Protein AF-A0A1L4C078-F1 (afdb_monomer)

Secondary structure (DSSP, 8-state):
-HHHHHHHHHIIIIIS-S-TTGGGSS--HHHHHHHHHHHHHHHHHHHHHHHHH-TTS-THHHHHHHHHHHHHHHHIIIIIHHHHHHHHHHHHHH-HHHHHHHHHHHHHHHHHHHHHHHHHHHHHHHHHHHHHHHHHHHHHHHHHHHHHHHHHHHT-S---HHHHHHHHHHHHHHHHHHHHHHHHHHHHHHHHHHHHHHHHHHHHHHHHHHHHHHHHHHHSGGG-HHHHHHHHTTT----PPPP--PPTTHHHHHHHHHHHHHHHHHHHT--HHHHHHHHHHHHTTHHHHHH-HHHHHHHHHHHHHHHHHHHHHHHHHHHHHT--

Mean predicted aligned error: 11.84 Å

pLDDT: mean 73.18, std 16.19, range [36.38, 97.56]

Solvent-accessible surface area (backbone atoms only — not comparable to full-atom values): 17731 Å² total; per-residue (Å²): 109,69,60,61,52,51,38,24,48,50,40,19,52,59,64,68,37,96,58,63,53,52,67,52,52,90,59,47,72,65,58,54,52,52,42,49,51,38,26,39,50,31,22,50,52,52,31,53,51,50,46,68,65,37,74,88,56,69,64,66,62,46,51,43,46,50,53,51,53,39,52,50,49,46,49,39,64,69,48,49,48,49,51,52,52,52,51,52,55,53,54,33,73,75,34,71,74,51,28,58,51,39,73,76,42,35,40,57,52,51,38,51,54,48,53,52,54,51,53,51,53,51,54,52,57,50,60,65,57,55,63,59,58,55,56,53,54,55,54,53,54,52,52,53,53,52,53,52,51,54,55,59,64,72,62,79,72,83,91,46,78,71,51,51,52,49,48,52,52,49,49,50,51,50,52,50,50,50,51,51,50,50,51,54,48,54,53,51,51,52,43,50,54,53,43,53,49,54,50,44,53,50,40,47,52,56,42,57,37,62,56,41,49,58,48,47,56,58,73,40,52,89,42,42,61,64,60,59,53,60,57,53,53,72,77,39,98,65,90,65,80,74,70,87,73,70,67,90,63,47,69,62,51,51,54,36,53,52,38,53,47,40,42,52,18,64,75,69,73,42,64,64,60,40,55,52,51,55,49,51,59,48,59,80,40,40,70,54,43,74,75,30,67,54,49,29,53,35,52,51,52,50,49,52,49,45,52,53,56,38,50,56,47,46,54,50,44,38,61,74,69,70,63,129

Sequence (324 aa):
MIVESLIVHVLGDFYLQKQPKDLYHNRTRLEVENQIRNYGWSSVVVFLISIWMNPNRDFIQPIFLLLAIPVLNFLHKKLIVLLIIKGINAISKSQANIAEFFTKNGKLMIFIISQIIHTVSILLIINMSINLEEILKITLTGVLTILTLIYLYKSRKEYNLKQAGLFIAGSLIITASILYILYNFTISLRYEIFYQQIISYTLVILILMRPANLLIRKLSSNYDPKSDLDYLGRFTNKSSPKPAAGFRGAGAMIGNLERIMILLSFVSGNLIPIVAILSIKAFARYKLIVEDASFSEYFVIGTMLSVVITFVLYLMLHALLGLN

Structure (mmCIF, N/CA/C/O backbone):
data_AF-A0A1L4C078-F1
#
_entry.id   AF-A0A1L4C078-F1
#
loop_
_atom_site.group_PDB
_atom_site.id
_atom_site.type_symbol
_atom_site.label_atom_id
_atom_site.label_alt_id
_atom_site.label_comp_id
_atom_site.label_asym_id
_atom_site.label_entity_id
_atom_site.label_seq_id
_atom_site.pdbx_PDB_ins_code
_atom_site.Cartn_x
_atom_site.Cartn_y
_atom_site.Cartn_z
_atom_site.occupancy
_atom_site.B_iso_or_equiv
_atom_site.auth_seq_id
_atom_site.auth_comp_id
_atom_site.auth_asym_id
_atom_site.auth_atom_id
_atom_site.pdbx_PDB_model_num
ATOM 1 N N . MET A 1 1 ? -7.105 -1.303 13.102 1.00 77.50 1 MET A N 1
ATOM 2 C CA . MET A 1 1 ? -5.943 -0.488 13.522 1.00 77.50 1 MET A CA 1
ATOM 3 C C . MET A 1 1 ? -4.685 -0.778 12.717 1.00 77.50 1 MET A C 1
ATOM 5 O O . MET A 1 1 ? -3.980 0.169 12.374 1.00 77.50 1 MET A O 1
ATOM 9 N N . ILE A 1 2 ? -4.359 -2.051 12.453 1.00 82.00 2 ILE A N 1
ATOM 10 C CA . ILE A 1 2 ? -3.153 -2.423 11.695 1.00 82.00 2 ILE A CA 1
ATOM 11 C C . ILE A 1 2 ? -3.161 -1.782 10.302 1.00 82.00 2 ILE A C 1
ATOM 13 O O . ILE A 1 2 ? -2.230 -1.055 9.964 1.00 82.00 2 ILE A O 1
ATOM 17 N N . VAL A 1 3 ? -4.230 -1.990 9.528 1.00 87.31 3 VAL A N 1
ATOM 18 C CA . VAL A 1 3 ? -4.325 -1.502 8.142 1.00 87.31 3 VAL A CA 1
ATOM 19 C C . VAL A 1 3 ? -4.238 0.023 8.079 1.00 87.31 3 VAL A C 1
ATOM 21 O O . VAL A 1 3 ? -3.464 0.567 7.298 1.00 87.31 3 VAL A O 1
ATOM 24 N N . GLU A 1 4 ? -4.954 0.722 8.956 1.00 87.38 4 GLU A N 1
ATOM 25 C CA . GLU A 1 4 ? -4.941 2.181 9.049 1.00 87.38 4 GLU A CA 1
ATOM 26 C C . GLU A 1 4 ? -3.545 2.721 9.377 1.00 87.38 4 GLU A C 1
ATOM 28 O O . GLU A 1 4 ? -3.071 3.659 8.738 1.00 87.38 4 GLU A O 1
ATOM 33 N N . SER A 1 5 ? -2.846 2.100 10.330 1.00 82.75 5 SER A N 1
ATOM 34 C CA . SER A 1 5 ? -1.495 2.523 10.717 1.00 82.75 5 SER A CA 1
ATOM 35 C C . SER A 1 5 ? -0.485 2.312 9.588 1.00 82.75 5 SER A C 1
ATOM 37 O O . SER A 1 5 ? 0.402 3.144 9.381 1.00 82.75 5 SER A O 1
ATOM 39 N N . LEU A 1 6 ? -0.643 1.234 8.812 1.00 87.38 6 LEU A N 1
ATOM 40 C CA . LEU A 1 6 ? 0.152 0.997 7.608 1.00 87.38 6 LEU A CA 1
ATOM 41 C C . LEU A 1 6 ? -0.160 2.023 6.510 1.00 87.38 6 LEU A C 1
ATOM 43 O O . LEU A 1 6 ? 0.763 2.495 5.851 1.00 87.38 6 LEU A O 1
ATOM 47 N N . ILE A 1 7 ? -1.419 2.442 6.345 1.00 88.44 7 ILE A N 1
ATOM 48 C CA . ILE A 1 7 ? -1.782 3.522 5.412 1.00 88.44 7 ILE A CA 1
ATOM 49 C C . ILE A 1 7 ? -1.115 4.836 5.825 1.00 88.44 7 ILE A C 1
ATOM 51 O O . ILE A 1 7 ? -0.510 5.496 4.978 1.00 88.44 7 ILE A O 1
ATOM 55 N N . VAL A 1 8 ? -1.161 5.200 7.113 1.00 81.62 8 VAL A N 1
ATOM 56 C CA . VAL A 1 8 ? -0.463 6.390 7.636 1.00 81.62 8 VAL A CA 1
ATOM 57 C C . VAL A 1 8 ? 1.022 6.336 7.295 1.00 81.62 8 VAL A C 1
ATOM 59 O O . VAL A 1 8 ? 1.577 7.337 6.828 1.00 81.62 8 VAL A O 1
ATOM 62 N N . HIS A 1 9 ? 1.642 5.165 7.475 1.00 85.62 9 HIS A N 1
ATOM 63 C CA . HIS A 1 9 ? 3.046 4.946 7.155 1.00 85.62 9 HIS A CA 1
ATOM 64 C C . HIS A 1 9 ? 3.340 5.123 5.662 1.00 85.62 9 HIS A C 1
ATOM 66 O O . HIS A 1 9 ? 4.209 5.919 5.301 1.00 85.62 9 HIS A O 1
ATOM 72 N N . VAL A 1 10 ? 2.587 4.444 4.792 1.00 87.12 10 VAL A N 1
ATOM 73 C CA . VAL A 1 10 ? 2.779 4.503 3.336 1.00 87.12 10 VAL A CA 1
ATOM 74 C C . VAL A 1 10 ? 2.554 5.923 2.810 1.00 87.12 10 VAL A C 1
ATOM 76 O O . VAL A 1 10 ? 3.365 6.429 2.031 1.00 87.12 10 VAL A O 1
ATOM 79 N N . LEU A 1 11 ? 1.497 6.607 3.253 1.00 82.00 11 LEU A N 1
ATOM 80 C CA . LEU A 1 11 ? 1.223 7.986 2.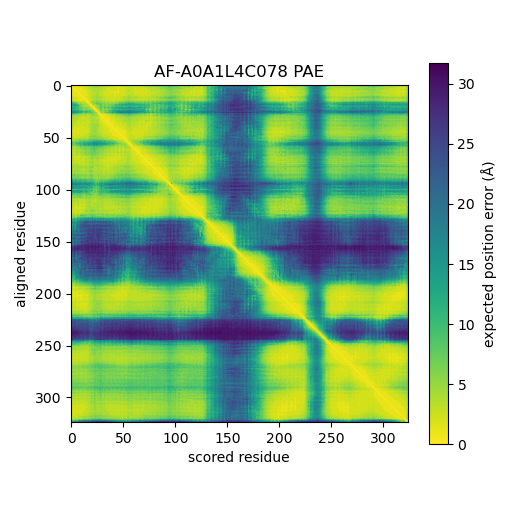848 1.00 82.00 11 LEU A CA 1
ATOM 81 C C . LEU A 1 11 ? 2.332 8.941 3.302 1.00 82.00 11 LEU A C 1
ATOM 83 O O . LEU A 1 11 ? 2.846 9.720 2.492 1.00 82.00 11 LEU A O 1
ATOM 87 N N . GLY A 1 12 ? 2.718 8.855 4.577 1.00 77.31 12 GLY A N 1
ATOM 88 C CA . GLY A 1 12 ? 3.718 9.729 5.182 1.00 77.31 12 GLY A CA 1
ATOM 89 C C . GLY A 1 12 ? 5.108 9.573 4.564 1.00 77.31 12 GLY A C 1
ATOM 90 O O . GLY A 1 12 ? 5.771 10.581 4.310 1.00 77.31 12 GLY A O 1
ATOM 91 N N . ASP A 1 13 ? 5.530 8.338 4.274 1.00 78.38 13 ASP A N 1
ATOM 92 C CA . ASP A 1 13 ? 6.885 8.045 3.789 1.00 78.38 13 ASP A CA 1
ATOM 93 C C . ASP A 1 13 ? 7.020 7.997 2.261 1.00 78.38 13 ASP A C 1
ATOM 95 O O . ASP A 1 13 ? 8.106 8.259 1.751 1.00 78.38 13 ASP A O 1
ATOM 99 N N . PHE A 1 14 ? 5.953 7.737 1.498 1.00 80.50 14 PHE A N 1
ATOM 100 C CA . PHE A 1 14 ? 6.060 7.603 0.035 1.00 80.50 14 PHE A CA 1
ATOM 101 C C . PHE A 1 14 ? 5.310 8.670 -0.762 1.00 80.50 14 PHE A C 1
ATOM 103 O O . PHE A 1 14 ? 5.743 9.025 -1.864 1.00 80.50 14 PHE A O 1
ATOM 110 N N . TYR A 1 15 ? 4.190 9.185 -0.255 1.00 81.12 15 TYR A N 1
ATOM 111 C CA . TYR A 1 15 ? 3.311 10.077 -1.021 1.00 81.12 15 TYR A CA 1
ATOM 112 C C . TYR A 1 15 ? 3.515 11.543 -0.680 1.00 81.12 15 TYR A C 1
ATOM 114 O O . TYR A 1 15 ? 3.647 12.368 -1.584 1.00 81.12 15 TYR A O 1
ATOM 122 N N . LEU A 1 16 ? 3.631 11.855 0.608 1.00 78.56 16 LEU A N 1
ATOM 123 C CA . LEU A 1 16 ? 3.817 13.220 1.096 1.00 78.56 16 LEU A CA 1
ATOM 124 C C . LEU A 1 16 ? 5.284 13.675 1.068 1.00 78.56 16 LEU A C 1
ATOM 126 O O . LEU A 1 16 ? 5.647 14.680 1.674 1.00 78.56 16 LEU A O 1
ATOM 130 N N . GLN A 1 17 ? 6.145 12.951 0.354 1.00 71.19 17 GLN A N 1
ATOM 131 C CA . GLN A 1 17 ? 7.560 13.268 0.192 1.00 71.19 17 GLN A CA 1
ATOM 132 C C . GLN A 1 17 ? 7.932 13.330 -1.284 1.00 71.19 17 GLN A C 1
ATOM 134 O O . GLN A 1 17 ? 7.435 12.551 -2.102 1.00 71.19 17 GLN A O 1
ATOM 139 N N . LYS A 1 18 ? 8.829 14.263 -1.630 1.00 67.62 18 LYS A N 1
ATOM 140 C CA . LYS A 1 18 ? 9.359 14.381 -2.996 1.00 67.62 18 LYS A CA 1
ATOM 141 C C . LYS A 1 18 ? 10.269 13.201 -3.343 1.00 67.62 18 LYS A C 1
ATOM 143 O O . LYS A 1 18 ? 10.087 12.604 -4.399 1.00 67.62 18 LYS A O 1
ATOM 148 N N . GLN A 1 19 ? 11.217 12.860 -2.465 1.00 69.31 19 GLN A N 1
ATOM 149 C CA . GLN A 1 19 ? 12.162 11.755 -2.664 1.00 69.31 19 GLN A CA 1
ATOM 150 C C . GLN A 1 19 ? 12.428 11.005 -1.343 1.00 69.31 19 GLN A C 1
ATOM 152 O O . GLN A 1 19 ? 13.251 11.445 -0.544 1.00 69.31 19 GLN A O 1
ATOM 157 N N . PRO A 1 20 ? 11.773 9.853 -1.103 1.00 65.44 20 PRO A N 1
ATOM 158 C CA . PRO A 1 20 ? 11.866 9.137 0.178 1.00 65.44 20 PRO A CA 1
ATOM 159 C C . PRO A 1 20 ? 13.278 8.665 0.551 1.00 65.44 20 PRO A C 1
ATOM 161 O O . PRO A 1 20 ? 13.625 8.560 1.723 1.00 65.44 20 PRO A O 1
ATOM 164 N N . LYS A 1 21 ? 14.108 8.363 -0.455 1.00 64.25 21 LYS A N 1
ATOM 165 C CA . LYS A 1 21 ? 15.460 7.812 -0.264 1.00 64.25 21 LYS A CA 1
ATOM 166 C C . LYS A 1 21 ? 16.482 8.872 0.157 1.00 64.25 21 LYS A C 1
ATOM 168 O O . LYS A 1 21 ? 17.481 8.522 0.782 1.00 64.25 21 LYS A O 1
ATOM 173 N N . ASP A 1 22 ? 16.231 10.142 -0.148 1.00 64.62 22 ASP A N 1
ATOM 174 C CA . ASP A 1 22 ? 17.185 11.230 0.107 1.00 64.62 22 ASP A CA 1
ATOM 175 C C . ASP A 1 22 ? 17.247 11.608 1.593 1.00 64.62 22 ASP A C 1
ATOM 177 O O . ASP A 1 22 ? 18.294 12.003 2.091 1.00 64.62 22 ASP A O 1
ATOM 181 N N . LEU A 1 23 ? 16.185 11.325 2.353 1.00 61.31 23 LEU A N 1
ATOM 182 C CA . LEU A 1 23 ? 16.142 11.491 3.814 1.00 61.31 23 LEU A CA 1
ATOM 183 C C . LEU A 1 23 ? 17.158 10.632 4.579 1.00 61.31 23 LEU A C 1
ATOM 185 O O . LEU A 1 23 ? 17.384 10.836 5.772 1.00 61.31 23 LEU A O 1
ATOM 189 N N . TYR A 1 24 ? 17.771 9.662 3.907 1.00 65.12 24 TYR A N 1
ATOM 190 C CA . TYR A 1 24 ? 18.689 8.702 4.508 1.00 65.12 24 TYR A CA 1
ATOM 191 C C . TYR A 1 24 ? 20.151 8.965 4.143 1.00 65.12 24 TYR A C 1
ATOM 193 O O . TYR A 1 24 ? 21.027 8.169 4.481 1.00 65.12 24 TYR A O 1
ATOM 201 N N . HIS A 1 25 ? 20.434 10.098 3.493 1.00 62.94 25 HIS A N 1
ATOM 202 C CA . HIS A 1 25 ? 21.789 10.528 3.178 1.00 62.94 25 HIS A CA 1
ATOM 203 C C . HIS A 1 25 ? 21.884 12.054 3.109 1.00 62.94 25 HIS A C 1
ATOM 205 O O . HIS A 1 25 ? 21.191 12.672 2.315 1.00 62.94 25 HIS A O 1
ATOM 211 N N . ASN A 1 26 ? 22.761 12.659 3.915 1.00 61.72 26 ASN A N 1
ATOM 212 C CA . ASN A 1 26 ? 22.864 14.120 4.078 1.00 61.72 26 ASN A CA 1
ATOM 213 C C . ASN A 1 26 ? 21.546 14.795 4.507 1.00 61.72 26 ASN A C 1
ATOM 215 O O . ASN A 1 26 ? 21.254 15.915 4.105 1.00 61.72 26 ASN A O 1
ATOM 219 N N . ARG A 1 27 ? 20.784 14.108 5.370 1.00 68.62 27 ARG A N 1
ATOM 220 C CA . ARG A 1 27 ? 19.544 14.584 6.002 1.00 68.62 27 ARG A CA 1
ATOM 221 C C . ARG A 1 27 ? 19.683 16.001 6.555 1.00 68.62 27 ARG A C 1
ATOM 223 O O . ARG A 1 27 ? 20.298 16.198 7.607 1.00 68.62 27 ARG A O 1
ATOM 230 N N . THR A 1 28 ? 19.058 16.976 5.903 1.00 73.81 28 THR A N 1
ATOM 231 C CA . THR A 1 28 ? 18.938 18.308 6.497 1.00 73.81 28 THR A CA 1
ATOM 232 C C . THR A 1 28 ? 17.912 18.264 7.628 1.00 73.81 28 THR A C 1
ATOM 234 O O . THR A 1 28 ? 16.922 17.528 7.580 1.00 73.81 28 THR A O 1
ATOM 237 N N . ARG A 1 29 ? 18.128 19.064 8.678 1.00 72.38 29 ARG A N 1
ATOM 238 C CA . ARG A 1 29 ? 17.174 19.173 9.794 1.00 72.38 29 ARG A CA 1
ATOM 239 C C . ARG A 1 29 ? 15.763 19.520 9.296 1.00 72.38 29 ARG A C 1
ATOM 241 O O . ARG A 1 29 ? 14.789 18.949 9.776 1.00 72.38 29 ARG A O 1
ATOM 248 N N . LEU A 1 30 ? 15.686 20.391 8.291 1.00 71.88 30 LEU A N 1
ATOM 249 C CA . LEU A 1 30 ? 14.443 20.846 7.678 1.00 71.88 30 LEU A CA 1
ATOM 250 C C . LEU A 1 30 ? 13.682 19.713 6.964 1.00 71.88 30 LEU A C 1
ATOM 252 O O . LEU A 1 30 ? 12.465 19.615 7.093 1.00 71.88 30 LEU A O 1
ATOM 256 N N . GLU A 1 31 ? 14.371 18.834 6.231 1.00 76.44 31 GLU A N 1
ATOM 257 C CA . GLU A 1 31 ? 13.738 17.688 5.559 1.00 76.44 31 GLU A CA 1
ATOM 258 C C . GLU A 1 31 ? 13.138 16.696 6.559 1.00 76.44 31 GLU A C 1
ATOM 260 O O . GLU A 1 31 ? 12.012 16.235 6.365 1.00 76.44 31 GLU A O 1
ATOM 265 N N . VAL A 1 32 ? 13.849 16.419 7.657 1.00 72.00 32 VAL A N 1
ATOM 266 C CA . VAL A 1 32 ? 13.365 15.530 8.724 1.00 72.00 32 VAL A CA 1
ATOM 267 C C . VAL A 1 32 ? 12.140 16.126 9.423 1.00 72.00 32 VAL A C 1
ATOM 269 O O . VAL A 1 32 ? 11.153 15.426 9.639 1.00 72.00 32 VAL A O 1
ATOM 272 N N . GLU A 1 33 ? 12.166 17.420 9.751 1.00 71.62 33 GLU A N 1
ATOM 273 C CA . GLU A 1 33 ? 11.030 18.109 10.379 1.00 71.62 33 GLU A CA 1
ATOM 274 C C . GLU A 1 33 ? 9.804 18.151 9.453 1.00 71.62 33 GLU A C 1
ATOM 276 O O . GLU A 1 33 ? 8.686 17.863 9.889 1.00 71.62 33 GLU A O 1
ATOM 281 N N . ASN A 1 34 ? 10.005 18.413 8.157 1.00 74.69 34 ASN A N 1
ATOM 282 C CA . ASN A 1 34 ? 8.935 18.371 7.160 1.00 74.69 34 ASN A CA 1
ATOM 283 C C . ASN A 1 34 ? 8.326 16.967 7.025 1.00 74.69 34 ASN A C 1
ATOM 285 O O . ASN A 1 34 ? 7.105 16.842 6.967 1.00 74.69 34 ASN A O 1
ATOM 289 N N . GLN A 1 35 ? 9.144 15.909 7.020 1.00 76.12 35 GLN A N 1
ATOM 290 C CA . GLN A 1 35 ? 8.652 14.529 7.002 1.00 76.12 35 GLN A CA 1
ATOM 291 C C . GLN A 1 35 ? 7.815 14.209 8.243 1.00 76.12 35 GLN A C 1
ATOM 293 O O . GLN A 1 35 ? 6.725 13.657 8.110 1.00 76.12 35 GLN A O 1
ATOM 298 N N . ILE A 1 36 ? 8.304 14.548 9.441 1.00 68.75 36 ILE A N 1
ATOM 299 C CA . ILE A 1 36 ? 7.574 14.297 10.693 1.00 68.75 36 ILE A CA 1
ATOM 300 C C . ILE A 1 36 ? 6.213 14.999 10.656 1.00 68.75 36 ILE A C 1
ATOM 302 O O . ILE A 1 36 ? 5.199 14.382 10.978 1.00 68.75 36 ILE A O 1
ATOM 306 N N . ARG A 1 37 ? 6.175 16.256 10.195 1.00 69.62 37 ARG A N 1
ATOM 307 C CA . ARG A 1 37 ? 4.928 17.012 10.039 1.00 69.62 37 ARG A CA 1
ATOM 308 C C . ARG A 1 37 ? 3.976 16.344 9.048 1.00 69.62 37 ARG A C 1
ATOM 310 O O . ARG A 1 37 ? 2.799 16.180 9.350 1.00 69.62 37 ARG A O 1
ATOM 317 N N . ASN A 1 38 ? 4.475 15.939 7.884 1.00 75.56 38 ASN A N 1
ATOM 318 C CA . ASN A 1 38 ? 3.663 15.292 6.854 1.00 75.56 38 ASN A CA 1
ATOM 319 C C . ASN A 1 38 ? 3.087 13.951 7.334 1.00 75.56 38 ASN A C 1
ATOM 321 O O . ASN A 1 38 ? 1.939 13.637 7.038 1.00 75.56 38 ASN A O 1
ATOM 325 N N . TYR A 1 39 ? 3.852 13.200 8.123 1.00 76.31 39 TYR A N 1
ATOM 326 C CA . TYR A 1 39 ? 3.396 11.966 8.759 1.00 76.31 39 TYR A CA 1
ATOM 327 C C . TYR A 1 39 ? 2.326 12.217 9.839 1.00 76.31 39 TYR A C 1
ATOM 329 O O . TYR A 1 39 ? 1.383 11.446 9.992 1.00 76.31 39 TYR A O 1
ATOM 337 N N . GLY A 1 40 ? 2.437 13.324 10.581 1.00 66.94 40 GLY A N 1
ATOM 338 C CA . GLY A 1 40 ? 1.378 13.777 11.486 1.00 66.94 40 GLY A CA 1
ATOM 339 C C . GLY A 1 40 ? 0.077 14.068 10.732 1.00 66.94 40 GLY A C 1
ATOM 340 O O . GLY A 1 40 ? -0.982 13.582 11.120 1.00 66.94 40 GLY A O 1
ATOM 341 N N . TRP A 1 41 ? 0.160 14.777 9.603 1.00 74.75 41 TRP A N 1
ATOM 342 C CA . TRP A 1 41 ? -1.002 15.055 8.755 1.00 74.75 41 TRP A CA 1
ATOM 343 C C . TRP A 1 41 ? -1.628 13.798 8.148 1.00 74.75 41 TRP A C 1
ATOM 345 O O . TRP A 1 41 ? -2.853 13.704 8.119 1.00 74.75 41 TRP A O 1
ATOM 355 N N . SER A 1 42 ? -0.833 12.815 7.705 1.00 73.38 42 SER A N 1
ATOM 356 C CA . SER A 1 42 ? -1.404 11.546 7.232 1.00 73.38 42 SER A CA 1
ATOM 357 C C . SER A 1 42 ? -2.153 10.815 8.346 1.00 73.38 42 SER A C 1
ATOM 359 O O . SER A 1 42 ? -3.218 10.264 8.081 1.00 73.38 42 SER A O 1
ATOM 361 N N . SER A 1 43 ? -1.662 10.875 9.589 1.00 69.75 43 SER A N 1
ATOM 362 C CA . SER A 1 43 ? -2.373 10.326 10.749 1.00 69.75 43 SER A CA 1
ATOM 363 C C . SER A 1 43 ? -3.720 11.012 10.989 1.00 69.75 43 SER A C 1
ATOM 365 O O . SER A 1 43 ? -4.736 10.333 11.113 1.00 69.75 43 SER A O 1
ATOM 367 N N . VAL A 1 44 ? -3.762 12.350 10.950 1.00 71.94 44 VAL A N 1
ATOM 368 C CA . VAL A 1 44 ? -5.009 13.129 11.086 1.00 71.94 44 VAL A CA 1
ATOM 369 C C . VAL A 1 44 ? -6.024 12.752 10.006 1.00 71.94 44 VAL A C 1
ATOM 371 O O . VAL A 1 44 ? -7.191 12.518 10.308 1.00 71.94 44 VAL A O 1
ATOM 374 N N . VAL A 1 45 ? -5.594 12.664 8.746 1.00 77.75 45 VAL A N 1
ATOM 375 C CA . VAL A 1 45 ? -6.491 12.329 7.630 1.00 77.75 45 VAL A CA 1
ATOM 376 C C . VAL A 1 45 ? -7.059 10.919 7.785 1.00 77.75 45 VAL A C 1
ATOM 378 O O . VAL A 1 45 ? -8.268 10.732 7.669 1.00 77.75 45 VAL A O 1
ATOM 381 N N . VAL A 1 46 ? -6.213 9.931 8.088 1.00 79.69 46 VAL A N 1
ATOM 382 C CA . VAL A 1 46 ? -6.663 8.542 8.270 1.00 79.69 46 VAL A CA 1
ATOM 383 C C . VAL A 1 46 ? -7.574 8.414 9.490 1.00 79.69 46 VAL A C 1
ATOM 385 O O . VAL A 1 46 ? -8.572 7.702 9.420 1.00 79.69 46 VAL A O 1
ATOM 388 N N . PHE A 1 47 ? -7.293 9.138 10.574 1.00 76.44 47 PHE A N 1
ATOM 389 C CA . PHE A 1 47 ? -8.166 9.228 11.743 1.00 76.44 47 PHE A CA 1
ATOM 390 C C . PHE A 1 47 ? -9.574 9.723 11.378 1.00 76.44 47 PHE A C 1
ATOM 392 O O . PHE A 1 47 ? -10.557 9.058 11.702 1.00 76.44 47 PHE A O 1
ATOM 399 N N . LEU A 1 48 ? -9.673 10.843 10.652 1.00 76.00 48 LEU A N 1
ATOM 400 C CA . LEU A 1 48 ? -10.961 11.413 10.238 1.00 76.00 48 LEU A CA 1
ATOM 401 C C . LEU A 1 48 ? -11.742 10.460 9.327 1.00 76.00 48 LEU A C 1
ATOM 403 O O . LEU A 1 48 ? -12.938 10.261 9.531 1.00 76.00 48 LEU A O 1
ATOM 407 N N . ILE A 1 49 ? -11.062 9.829 8.365 1.00 81.69 49 ILE A N 1
ATOM 408 C CA . ILE A 1 49 ? -11.671 8.825 7.481 1.00 81.69 49 ILE A CA 1
ATOM 409 C C . ILE A 1 49 ? -12.168 7.623 8.292 1.00 81.69 49 ILE A C 1
ATOM 411 O O . ILE A 1 49 ? -13.269 7.141 8.048 1.00 81.69 49 ILE A O 1
ATOM 415 N N . SER A 1 50 ? -11.392 7.168 9.279 1.00 80.12 50 SER A N 1
ATOM 416 C CA . SER A 1 50 ? -11.749 6.011 10.111 1.00 80.12 50 SER A CA 1
ATOM 417 C C . SER A 1 50 ? -13.024 6.258 10.918 1.00 80.12 50 SER A C 1
ATOM 419 O O . SER A 1 50 ? -13.885 5.386 10.968 1.00 80.12 50 SER A O 1
ATOM 421 N N . ILE A 1 51 ? -13.168 7.448 11.516 1.00 73.88 51 ILE A N 1
ATOM 422 C CA . ILE A 1 51 ? -14.377 7.825 12.268 1.00 73.88 51 ILE A CA 1
ATOM 423 C C . ILE A 1 51 ? -15.570 7.999 11.329 1.00 73.88 51 ILE A C 1
ATOM 425 O O . ILE A 1 51 ? -16.670 7.553 11.639 1.00 73.88 51 ILE A O 1
ATOM 429 N N . TRP A 1 52 ? -15.363 8.640 10.177 1.00 78.44 52 TRP A N 1
ATOM 430 C CA . TRP A 1 52 ? -16.447 8.904 9.236 1.00 78.44 52 TRP A CA 1
ATOM 431 C C . TRP A 1 52 ? -16.998 7.622 8.599 1.00 78.44 52 TRP A C 1
ATOM 433 O O . TRP A 1 52 ? -18.211 7.461 8.487 1.00 78.44 52 TRP A O 1
ATOM 443 N N . MET A 1 53 ? -16.121 6.700 8.197 1.00 80.38 53 MET A N 1
ATOM 444 C CA . MET A 1 53 ? -16.523 5.461 7.528 1.00 80.38 53 MET A CA 1
ATOM 445 C C . MET A 1 53 ? -17.046 4.389 8.486 1.00 80.38 53 MET A C 1
ATOM 447 O O . MET A 1 53 ? -17.785 3.505 8.053 1.00 80.38 53 MET A O 1
ATOM 451 N N . ASN A 1 54 ? -16.655 4.446 9.759 1.00 78.94 54 ASN A N 1
ATOM 452 C CA . ASN A 1 54 ? -17.088 3.497 10.773 1.00 78.94 54 ASN A CA 1
ATOM 453 C C . ASN A 1 54 ? -17.537 4.228 12.056 1.00 78.94 54 ASN A C 1
ATOM 455 O O . ASN A 1 54 ? -16.822 4.230 13.061 1.00 78.94 54 ASN A O 1
ATOM 459 N N . PRO A 1 55 ? -18.725 4.862 12.027 1.00 69.12 55 PRO A N 1
ATOM 460 C CA . PRO A 1 55 ? -19.204 5.724 13.109 1.00 69.12 55 PRO A CA 1
ATOM 461 C C . PRO A 1 55 ? -19.567 4.965 14.392 1.00 69.12 55 PRO A C 1
ATOM 463 O O . PRO A 1 55 ? -19.679 5.576 15.449 1.00 69.12 55 PRO A O 1
ATOM 466 N N . ASN A 1 56 ? -19.747 3.643 14.310 1.00 68.88 56 ASN A N 1
ATOM 467 C CA . ASN A 1 56 ? -20.111 2.795 15.447 1.00 68.88 56 ASN A CA 1
ATOM 468 C C . ASN A 1 56 ? -18.888 2.231 16.191 1.00 68.88 56 ASN A C 1
ATOM 470 O O . ASN A 1 56 ? -19.052 1.507 17.172 1.00 68.88 56 ASN A O 1
ATOM 474 N N . ARG A 1 57 ? -17.671 2.531 15.723 1.00 69.06 57 ARG A N 1
ATOM 475 C CA . ARG A 1 57 ? -16.425 2.036 16.310 1.00 69.06 57 ARG A CA 1
ATOM 476 C C . ARG A 1 57 ? -16.051 2.800 17.575 1.00 69.06 57 ARG A C 1
ATOM 478 O O . ARG A 1 57 ? -16.181 4.020 17.637 1.00 69.06 57 ARG A O 1
ATOM 485 N N . ASP A 1 58 ? -15.466 2.092 18.539 1.00 68.56 58 ASP A N 1
ATOM 486 C CA . ASP A 1 58 ? -14.875 2.706 19.728 1.00 68.56 58 ASP A CA 1
ATOM 487 C C . ASP A 1 58 ? -13.820 3.767 19.362 1.00 68.56 58 ASP A C 1
ATOM 489 O O . ASP A 1 58 ? -12.827 3.491 18.682 1.00 68.56 58 ASP A O 1
ATOM 493 N N . PHE A 1 59 ? -14.007 4.990 19.874 1.00 67.44 59 PHE A N 1
ATOM 494 C CA . PHE A 1 59 ? -13.128 6.143 19.621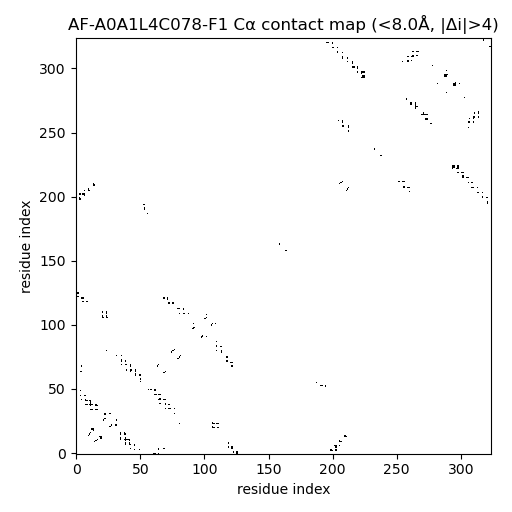 1.00 67.44 59 PHE A CA 1
ATOM 495 C C . PHE A 1 59 ? -11.689 5.948 20.121 1.00 67.44 59 PHE A C 1
ATOM 497 O O . PHE A 1 59 ? -10.776 6.628 19.650 1.00 67.44 59 PHE A O 1
ATOM 504 N N . ILE A 1 60 ? -11.467 5.010 21.044 1.00 66.62 60 ILE A N 1
ATOM 505 C CA . ILE A 1 60 ? -10.154 4.715 21.633 1.00 66.62 60 ILE A CA 1
ATOM 506 C C . ILE A 1 60 ? -9.144 4.329 20.542 1.00 66.62 60 ILE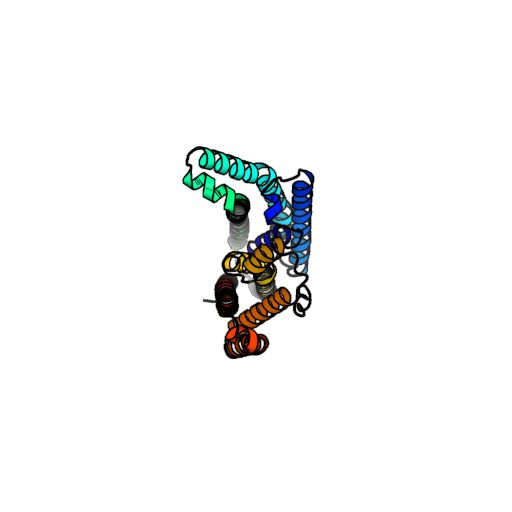 A C 1
ATOM 508 O O . ILE A 1 60 ? -8.023 4.842 20.517 1.00 66.62 60 ILE A O 1
ATOM 512 N N . GLN A 1 61 ? -9.555 3.478 19.600 1.00 69.56 61 GLN A N 1
ATOM 513 C CA . GLN A 1 61 ? -8.675 2.940 18.564 1.00 69.56 61 GLN A CA 1
ATOM 514 C C . GLN A 1 61 ? -8.210 4.012 17.552 1.00 69.56 61 GLN A C 1
ATOM 516 O O . GLN A 1 61 ? -7.001 4.134 17.322 1.00 69.56 61 GLN A O 1
ATOM 521 N N . PRO A 1 62 ? -9.098 4.846 16.968 1.00 68.94 62 PRO A N 1
ATOM 522 C CA . PRO A 1 62 ? -8.682 5.988 16.155 1.00 68.94 62 PRO A CA 1
ATOM 523 C C . PRO A 1 62 ? -7.837 7.015 16.924 1.00 68.94 62 PRO A C 1
ATOM 525 O O . PRO A 1 62 ? -6.849 7.513 16.385 1.00 68.94 62 PRO A O 1
ATOM 528 N N . ILE A 1 63 ? -8.168 7.325 18.184 1.00 64.62 63 ILE A N 1
ATOM 529 C CA . ILE A 1 63 ? -7.393 8.286 18.992 1.00 64.62 63 ILE A CA 1
ATOM 530 C C . ILE A 1 63 ? -5.959 7.789 19.211 1.00 64.62 63 ILE A C 1
ATOM 532 O O . ILE A 1 63 ? -5.007 8.568 19.119 1.00 64.62 63 ILE A O 1
ATOM 536 N N . PHE A 1 64 ? -5.776 6.488 19.435 1.00 65.88 64 PHE A N 1
ATOM 537 C CA . PHE A 1 64 ? -4.444 5.898 19.520 1.00 65.88 64 PHE A CA 1
ATOM 538 C C . PHE A 1 64 ? -3.651 6.085 18.223 1.00 65.88 64 PHE A C 1
ATOM 540 O O . PHE A 1 64 ? -2.475 6.442 18.267 1.00 65.88 64 PHE A O 1
ATOM 547 N N . LEU A 1 65 ? -4.285 5.907 17.061 1.00 64.88 65 LEU A N 1
ATOM 548 C CA . LEU A 1 65 ? -3.653 6.166 15.766 1.00 64.88 65 LEU A CA 1
ATOM 549 C C . LEU A 1 65 ? -3.225 7.636 15.633 1.00 64.88 65 LEU A C 1
ATOM 551 O O . LEU A 1 65 ? -2.095 7.910 15.227 1.00 64.88 65 LEU A O 1
ATOM 555 N N . LEU A 1 66 ? -4.075 8.572 16.056 1.00 66.25 66 LEU A N 1
ATOM 556 C CA . LEU A 1 66 ? -3.784 10.006 16.031 1.00 66.25 66 LEU A CA 1
ATOM 557 C C . LEU A 1 66 ? -2.579 10.388 16.907 1.00 66.25 66 LEU A C 1
ATOM 559 O O . LEU A 1 66 ? -1.794 11.249 16.517 1.00 66.25 66 LEU A O 1
ATOM 563 N N . LEU A 1 67 ? -2.415 9.754 18.071 1.00 63.56 67 LEU A N 1
ATOM 564 C CA . LEU A 1 67 ? -1.403 10.139 19.060 1.00 63.56 67 LEU A CA 1
ATOM 565 C C . LEU A 1 67 ? -0.135 9.275 19.002 1.00 63.56 67 LEU A C 1
ATOM 567 O O . LEU A 1 67 ? 0.973 9.801 18.890 1.00 63.56 67 LEU A O 1
ATOM 571 N N . ALA A 1 68 ? -0.270 7.950 19.052 1.00 66.31 68 ALA A N 1
ATOM 572 C CA . ALA A 1 68 ? 0.858 7.031 19.198 1.00 66.31 68 ALA A CA 1
ATOM 573 C C . ALA A 1 68 ? 1.688 6.907 17.914 1.00 66.31 68 ALA A C 1
ATOM 575 O O . ALA A 1 68 ? 2.918 6.886 17.966 1.00 66.31 68 ALA A O 1
ATOM 576 N N . ILE A 1 69 ? 1.037 6.863 16.748 1.00 71.69 69 ILE A N 1
ATOM 577 C CA . ILE A 1 69 ? 1.714 6.624 15.465 1.00 71.69 69 ILE A CA 1
ATOM 578 C C . ILE A 1 69 ? 2.619 7.808 15.052 1.00 71.69 69 ILE A C 1
ATOM 580 O O . ILE A 1 69 ? 3.763 7.562 14.649 1.00 71.69 69 ILE A O 1
ATOM 584 N N . PRO A 1 70 ? 2.216 9.089 15.204 1.00 72.69 70 PRO A N 1
ATOM 585 C CA . PRO A 1 70 ? 3.120 10.222 14.990 1.00 72.69 70 PRO A CA 1
ATOM 586 C C . PRO A 1 70 ? 4.280 10.287 15.987 1.00 72.69 70 PRO A C 1
ATOM 588 O O . PRO A 1 70 ? 5.407 10.583 15.580 1.00 72.69 70 PRO A O 1
ATOM 591 N N . VAL A 1 71 ? 4.036 9.978 17.267 1.00 68.44 71 VAL A N 1
ATOM 592 C CA . VAL A 1 71 ? 5.091 9.928 18.297 1.00 68.44 71 VAL A CA 1
ATOM 593 C C . VAL A 1 71 ? 6.110 8.840 17.966 1.00 68.44 71 VAL A C 1
ATOM 595 O O . VAL A 1 71 ? 7.316 9.096 17.997 1.00 68.44 71 VAL A O 1
ATOM 598 N N . LEU A 1 72 ? 5.648 7.655 17.561 1.00 71.06 72 LEU A N 1
ATOM 599 C CA . LEU A 1 72 ? 6.523 6.580 17.108 1.00 71.06 72 LEU A CA 1
ATOM 600 C C . LEU A 1 72 ? 7.383 7.026 15.917 1.00 71.06 72 LEU A C 1
ATOM 602 O O . LEU A 1 72 ? 8.592 6.805 15.916 1.00 71.06 72 LEU A O 1
ATOM 606 N N . ASN A 1 73 ? 6.797 7.694 14.921 1.00 75.75 73 ASN A N 1
ATOM 607 C CA . ASN A 1 73 ? 7.557 8.217 13.784 1.00 75.75 73 ASN A CA 1
ATOM 608 C C . ASN A 1 73 ? 8.582 9.279 14.192 1.00 75.75 73 ASN A C 1
ATOM 610 O O . ASN A 1 73 ? 9.716 9.253 13.713 1.00 75.75 73 ASN A O 1
ATOM 614 N N . PHE A 1 74 ? 8.232 10.174 15.113 1.00 72.38 74 PHE A N 1
ATOM 615 C CA . PHE A 1 74 ? 9.184 11.133 15.662 1.00 72.38 74 PHE A CA 1
ATOM 616 C C . PHE A 1 74 ? 10.396 10.429 16.291 1.00 72.38 74 PHE A C 1
ATOM 618 O O . PHE A 1 74 ? 11.539 10.763 15.958 1.00 72.38 74 PHE A O 1
ATOM 625 N N . LEU A 1 75 ? 10.155 9.427 17.145 1.00 66.81 75 LEU A N 1
ATOM 626 C CA . LEU A 1 75 ? 11.212 8.632 17.774 1.00 66.81 75 LEU A CA 1
ATOM 627 C C . LEU A 1 75 ? 12.042 7.887 16.729 1.00 66.81 75 LEU A C 1
ATOM 629 O O . LEU A 1 75 ? 13.272 7.938 16.764 1.00 66.81 75 LEU A O 1
ATOM 633 N N . HIS A 1 76 ? 11.392 7.260 15.751 1.00 75.19 76 HIS A N 1
ATOM 634 C CA . HIS A 1 76 ? 12.080 6.527 14.697 1.00 75.19 76 HIS A CA 1
ATOM 635 C C . HIS A 1 76 ? 13.034 7.422 13.906 1.00 75.19 76 HIS A C 1
ATOM 637 O O . HIS A 1 76 ? 14.220 7.118 13.776 1.00 75.19 76 HIS A O 1
ATOM 643 N N . LYS A 1 77 ? 12.562 8.574 13.418 1.00 78.19 77 LYS A N 1
ATOM 644 C CA . LYS A 1 77 ? 13.378 9.456 12.569 1.00 78.19 77 LYS A CA 1
ATOM 645 C C . LYS A 1 77 ? 14.484 10.169 13.352 1.00 78.19 77 LYS A C 1
ATOM 647 O O . LYS A 1 77 ? 15.599 10.324 12.835 1.00 78.19 77 LYS A O 1
ATOM 652 N N . LYS A 1 78 ? 14.218 10.594 14.594 1.00 71.56 78 LYS A N 1
ATOM 653 C CA . LYS A 1 78 ? 15.227 11.285 15.412 1.00 71.56 78 LYS A CA 1
ATOM 654 C C . LYS A 1 78 ? 16.238 10.341 16.049 1.00 71.56 78 LYS A C 1
ATOM 656 O O . LYS A 1 78 ? 17.407 10.707 16.087 1.00 71.56 78 LYS A O 1
ATOM 661 N N . LEU A 1 79 ? 15.825 9.159 16.502 1.00 70.94 79 LEU A N 1
ATOM 662 C CA . LEU A 1 79 ? 16.675 8.239 17.260 1.00 70.94 79 LEU A CA 1
ATOM 663 C C . LEU A 1 79 ? 17.079 7.020 16.427 1.00 70.94 79 LEU A C 1
ATOM 665 O O . LEU A 1 79 ? 18.263 6.838 16.149 1.00 70.94 79 LEU A O 1
ATOM 669 N N . ILE A 1 80 ? 16.116 6.218 15.971 1.00 76.50 80 ILE A N 1
ATOM 670 C CA . ILE A 1 80 ? 16.397 4.918 15.338 1.00 76.50 80 ILE A CA 1
ATOM 671 C C . ILE A 1 80 ? 17.185 5.090 14.035 1.00 76.50 80 ILE A C 1
ATOM 673 O O . ILE A 1 80 ? 18.191 4.417 13.831 1.00 76.50 80 ILE A O 1
ATOM 677 N N . VAL A 1 81 ? 16.814 6.044 13.178 1.00 78.94 81 VAL A N 1
ATOM 678 C CA . VAL A 1 81 ? 17.553 6.311 11.931 1.00 78.94 81 VAL A CA 1
ATOM 679 C C . VAL A 1 81 ? 18.999 6.735 12.207 1.00 78.94 81 VAL A C 1
ATOM 681 O O . VAL A 1 81 ? 19.898 6.334 11.469 1.00 78.94 81 VAL A O 1
ATOM 684 N N . LEU A 1 82 ? 19.258 7.497 13.277 1.00 74.62 82 LEU A N 1
ATOM 685 C CA . LEU A 1 82 ? 20.632 7.837 13.666 1.00 74.62 82 LEU A CA 1
ATOM 686 C C . LEU A 1 82 ? 21.417 6.603 14.113 1.00 74.62 82 LEU A C 1
ATOM 688 O O . LEU A 1 82 ? 22.587 6.478 13.756 1.00 74.62 82 LEU A O 1
ATOM 692 N N . LEU A 1 83 ? 20.786 5.699 14.866 1.00 76.62 83 LEU A N 1
ATOM 693 C CA . LEU A 1 83 ? 21.408 4.444 15.285 1.00 76.62 83 LEU A CA 1
ATOM 694 C C . LEU A 1 83 ? 21.727 3.546 14.087 1.00 76.62 83 LEU A C 1
ATOM 696 O O . LEU A 1 83 ? 22.839 3.034 14.011 1.00 76.62 83 LEU A O 1
ATOM 700 N N . ILE A 1 84 ? 20.811 3.429 13.119 1.00 78.31 84 ILE A N 1
ATOM 701 C CA . ILE A 1 84 ? 21.032 2.667 11.879 1.00 78.31 84 ILE A CA 1
ATOM 702 C C . ILE A 1 84 ? 22.245 3.224 11.123 1.00 78.31 84 ILE A C 1
ATOM 704 O O . ILE A 1 84 ? 23.143 2.468 10.762 1.00 78.31 84 ILE A O 1
ATOM 708 N N . ILE A 1 85 ? 22.306 4.547 10.922 1.00 81.12 85 ILE A N 1
ATOM 709 C CA . ILE A 1 85 ? 23.425 5.196 10.220 1.00 81.12 85 ILE A CA 1
ATOM 710 C C . ILE A 1 85 ? 24.744 4.973 10.971 1.00 81.12 85 ILE A C 1
ATOM 712 O O . ILE A 1 85 ? 25.742 4.596 10.359 1.00 81.12 85 ILE A O 1
ATOM 716 N N . LYS A 1 86 ? 24.765 5.181 12.296 1.00 81.44 86 LYS A N 1
ATOM 717 C CA . LYS A 1 86 ? 25.966 4.963 13.119 1.00 81.44 86 LYS A CA 1
ATOM 718 C C . LYS A 1 86 ? 26.428 3.505 13.075 1.00 81.44 86 LYS A C 1
ATOM 720 O O . LYS A 1 86 ? 27.618 3.269 12.892 1.00 81.44 86 LYS A O 1
ATOM 725 N N . GLY A 1 87 ? 25.503 2.553 13.202 1.00 79.94 87 GLY A N 1
ATOM 726 C CA . GLY A 1 87 ? 25.795 1.120 13.160 1.00 79.94 87 GLY A CA 1
ATOM 727 C C . GLY A 1 87 ? 26.364 0.691 11.812 1.00 79.94 87 GLY A C 1
ATOM 728 O O . GLY A 1 87 ? 27.422 0.072 11.758 1.00 79.94 87 GLY A O 1
ATOM 729 N N . ILE A 1 88 ? 25.731 1.110 10.715 1.00 78.81 88 ILE A N 1
ATOM 730 C CA . ILE A 1 88 ? 26.216 0.835 9.357 1.00 78.81 88 ILE A CA 1
ATOM 731 C C . ILE A 1 88 ? 27.608 1.432 9.128 1.00 78.81 88 ILE A C 1
ATOM 733 O O . ILE A 1 88 ? 28.491 0.745 8.620 1.00 78.81 88 ILE A O 1
ATOM 737 N N . ASN A 1 89 ? 27.838 2.677 9.549 1.00 80.50 89 ASN A N 1
ATOM 738 C CA . ASN A 1 89 ? 29.147 3.315 9.408 1.00 80.50 89 ASN A CA 1
ATOM 739 C C . ASN A 1 89 ? 30.231 2.613 10.244 1.00 80.50 89 ASN A C 1
ATOM 741 O O . ASN A 1 89 ? 31.380 2.554 9.812 1.00 80.50 89 ASN A O 1
ATOM 745 N N . ALA A 1 90 ? 29.892 2.075 11.420 1.00 81.56 90 ALA A N 1
ATOM 746 C CA . ALA A 1 90 ? 30.823 1.300 12.239 1.00 81.56 90 ALA A CA 1
ATOM 747 C C . ALA A 1 90 ? 31.203 -0.028 11.563 1.00 81.56 90 ALA A C 1
ATOM 749 O O . ALA A 1 90 ? 32.387 -0.340 11.452 1.00 81.56 90 ALA A O 1
ATOM 750 N N . ILE A 1 91 ? 30.217 -0.760 11.032 1.00 77.31 91 ILE A N 1
ATOM 751 C CA . ILE A 1 91 ? 30.444 -2.022 10.307 1.00 77.31 91 ILE A CA 1
ATOM 752 C C . ILE A 1 91 ? 31.261 -1.766 9.033 1.00 77.31 91 ILE A C 1
ATOM 754 O O . ILE A 1 91 ? 32.228 -2.473 8.757 1.00 77.31 91 ILE A O 1
ATOM 758 N N . SER A 1 92 ? 30.930 -0.706 8.292 1.00 77.31 92 SER A N 1
ATOM 759 C CA . SER A 1 92 ? 31.642 -0.310 7.075 1.00 77.31 92 SER A CA 1
ATOM 760 C C . SER A 1 92 ? 33.110 0.043 7.324 1.00 77.31 92 SER A C 1
ATOM 762 O O . SER A 1 92 ? 33.919 -0.131 6.421 1.00 77.31 92 SER A O 1
ATOM 764 N N . LYS A 1 93 ? 33.479 0.540 8.511 1.00 79.06 93 LYS A N 1
ATOM 765 C CA . LYS A 1 93 ? 34.887 0.792 8.863 1.00 79.06 93 LYS A CA 1
ATOM 766 C C . LYS A 1 93 ? 35.653 -0.487 9.203 1.00 79.06 93 LYS A C 1
ATOM 768 O O . LYS A 1 93 ? 36.872 -0.498 9.098 1.00 79.06 93 LYS A O 1
ATOM 773 N N . SER A 1 94 ? 34.951 -1.543 9.613 1.00 74.38 94 SER A N 1
ATOM 774 C CA . SER A 1 94 ? 35.557 -2.798 10.060 1.00 74.38 94 SER A CA 1
ATOM 775 C C . SER A 1 94 ? 35.895 -3.763 8.921 1.00 74.38 94 SER A C 1
ATOM 777 O O . SER A 1 94 ? 36.709 -4.658 9.135 1.00 74.38 94 SER A O 1
ATOM 779 N N . GLN A 1 95 ? 35.264 -3.648 7.745 1.00 76.44 95 GLN A N 1
ATOM 780 C CA . GLN A 1 95 ? 35.432 -4.607 6.644 1.00 76.44 95 GLN A CA 1
ATOM 781 C C . GLN A 1 95 ? 35.440 -3.917 5.269 1.00 76.44 95 GLN A C 1
ATOM 783 O O . GLN A 1 95 ? 34.468 -3.264 4.892 1.00 76.44 95 GLN A O 1
ATOM 788 N N . ALA A 1 96 ? 36.510 -4.122 4.489 1.00 71.19 96 ALA A N 1
ATOM 789 C CA . ALA A 1 96 ? 36.722 -3.468 3.190 1.00 71.19 96 ALA A CA 1
ATOM 790 C C . ALA A 1 96 ? 35.662 -3.839 2.130 1.00 71.19 96 ALA A C 1
ATOM 792 O O . ALA A 1 96 ? 35.110 -2.953 1.481 1.00 71.19 96 ALA A O 1
ATOM 793 N N . ASN A 1 97 ? 35.292 -5.121 2.024 1.00 71.75 97 ASN A N 1
ATOM 794 C CA . ASN A 1 97 ? 34.260 -5.582 1.078 1.00 71.75 97 ASN A CA 1
ATOM 795 C C . ASN A 1 97 ? 32.875 -4.997 1.405 1.00 71.75 97 ASN A C 1
ATOM 797 O O . ASN A 1 97 ? 32.087 -4.674 0.516 1.00 71.75 97 ASN A O 1
ATOM 801 N N . ILE A 1 98 ? 32.579 -4.830 2.698 1.00 69.19 98 ILE A N 1
ATOM 802 C CA . ILE A 1 98 ? 31.335 -4.208 3.155 1.00 69.19 98 ILE A CA 1
ATOM 803 C C . ILE A 1 98 ? 31.353 -2.702 2.863 1.00 69.19 98 ILE A C 1
ATOM 805 O O . ILE A 1 98 ? 30.332 -2.149 2.450 1.00 69.19 98 ILE A O 1
ATOM 809 N N . ALA A 1 99 ? 32.505 -2.044 3.010 1.00 70.50 99 ALA A N 1
ATOM 810 C CA . ALA A 1 99 ? 32.654 -0.626 2.705 1.00 70.50 99 ALA A CA 1
ATOM 811 C C . ALA A 1 99 ? 32.315 -0.302 1.244 1.00 70.50 99 ALA A C 1
ATOM 813 O O . ALA A 1 99 ? 31.549 0.626 0.987 1.00 70.50 99 ALA A O 1
ATOM 814 N N . GLU A 1 100 ? 32.811 -1.097 0.294 1.00 70.81 100 GLU A N 1
ATOM 815 C CA . GLU A 1 100 ? 32.533 -0.913 -1.135 1.00 70.81 100 GLU A CA 1
ATOM 816 C C . GLU A 1 100 ? 31.050 -1.146 -1.484 1.00 70.81 100 GLU A C 1
ATOM 818 O O . GLU A 1 100 ? 30.445 -0.426 -2.285 1.00 70.81 100 GLU A O 1
ATOM 823 N N . PHE A 1 101 ? 30.399 -2.102 -0.819 1.00 68.50 101 PHE A N 1
ATOM 824 C CA . PHE A 1 101 ? 28.965 -2.326 -0.993 1.00 68.50 101 PHE A CA 1
ATOM 825 C C . PHE A 1 101 ? 28.115 -1.169 -0.429 1.00 68.50 101 PHE A C 1
ATOM 827 O O . PHE A 1 101 ? 27.139 -0.739 -1.061 1.00 68.50 101 PHE A O 1
ATOM 834 N N . PHE A 1 102 ? 28.487 -0.618 0.733 1.00 68.69 102 PHE A N 1
ATOM 835 C CA . PHE A 1 102 ? 27.799 0.527 1.342 1.00 68.69 102 PHE A CA 1
ATOM 836 C C . PHE A 1 102 ? 28.052 1.846 0.612 1.00 68.69 102 PHE A C 1
ATOM 838 O O . PHE A 1 102 ? 27.145 2.677 0.563 1.00 68.69 102 PHE A O 1
ATOM 845 N N . THR A 1 103 ? 29.212 2.059 -0.005 1.00 68.06 103 THR A N 1
ATOM 846 C CA . THR A 1 103 ? 29.443 3.271 -0.809 1.00 68.06 103 THR A CA 1
ATOM 847 C C . THR A 1 103 ? 28.540 3.281 -2.045 1.00 68.06 103 THR A C 1
ATOM 849 O O . THR A 1 103 ? 27.952 4.314 -2.371 1.00 68.06 103 THR A O 1
ATOM 852 N N . LYS A 1 104 ? 28.328 2.117 -2.672 1.00 69.94 104 LYS A N 1
ATOM 853 C CA . LYS A 1 104 ? 27.471 1.972 -3.858 1.00 69.94 104 LYS A CA 1
ATOM 854 C C . LYS A 1 104 ? 25.969 1.978 -3.539 1.00 69.94 104 LYS A C 1
ATOM 856 O O . LYS A 1 104 ? 25.185 2.551 -4.295 1.00 69.94 104 LYS A O 1
ATOM 861 N N . ASN A 1 105 ? 25.545 1.362 -2.428 1.00 70.56 105 ASN A N 1
ATOM 862 C CA . ASN A 1 105 ? 24.123 1.118 -2.120 1.00 70.56 105 ASN A CA 1
ATOM 863 C C . ASN A 1 105 ? 23.635 1.656 -0.758 1.00 70.56 105 ASN A C 1
ATOM 865 O O . ASN A 1 105 ? 22.471 1.457 -0.401 1.00 70.56 105 ASN A O 1
ATOM 869 N N . GLY A 1 106 ? 24.471 2.359 0.008 1.00 68.81 106 GLY A N 1
ATOM 870 C CA . GLY A 1 106 ? 24.222 2.681 1.418 1.00 68.81 106 GLY A CA 1
ATOM 871 C C . GLY A 1 106 ? 22.938 3.458 1.684 1.00 68.81 106 GLY A C 1
ATOM 872 O O . GLY A 1 106 ? 22.177 3.075 2.570 1.00 68.81 106 GLY A O 1
ATOM 873 N N . LYS A 1 107 ? 22.622 4.474 0.865 1.00 69.19 107 LYS A N 1
ATOM 874 C CA . LYS A 1 107 ? 21.365 5.246 0.998 1.00 69.19 107 LYS A CA 1
ATOM 875 C C . LYS A 1 107 ? 20.137 4.334 0.982 1.00 69.19 107 LYS A C 1
ATOM 877 O O . LYS A 1 107 ? 19.187 4.522 1.736 1.00 69.19 107 LYS A O 1
ATOM 882 N N . LEU A 1 108 ? 20.169 3.337 0.102 1.00 67.62 108 LEU A N 1
ATOM 883 C CA . LEU A 1 108 ? 19.064 2.420 -0.113 1.00 67.62 108 LEU A CA 1
ATOM 884 C C . LEU A 1 108 ? 18.983 1.355 0.977 1.00 67.62 108 LEU A C 1
ATOM 886 O O . LEU A 1 108 ? 17.884 1.031 1.410 1.00 67.62 108 LEU A O 1
ATOM 890 N N . MET A 1 109 ? 20.120 0.845 1.448 1.00 67.31 109 MET A N 1
ATOM 891 C CA . MET A 1 109 ? 20.135 -0.078 2.582 1.00 67.31 109 MET A CA 1
ATOM 892 C C . MET A 1 109 ? 19.594 0.575 3.847 1.00 67.31 109 MET A C 1
ATOM 894 O O . MET A 1 109 ? 18.715 0.011 4.491 1.00 67.31 109 MET A O 1
ATOM 898 N N . ILE A 1 110 ? 20.059 1.787 4.165 1.00 69.75 110 ILE A N 1
ATOM 899 C CA . ILE A 1 110 ? 19.567 2.546 5.320 1.00 69.75 110 ILE A CA 1
ATOM 900 C C . ILE A 1 110 ? 18.059 2.781 5.176 1.00 69.75 110 ILE A C 1
ATOM 902 O O . ILE A 1 110 ? 17.320 2.580 6.138 1.00 69.75 110 ILE A O 1
ATOM 906 N N . PHE A 1 111 ? 17.594 3.149 3.977 1.00 73.06 111 PHE A N 1
ATOM 907 C CA . PHE A 1 111 ? 16.169 3.288 3.685 1.00 73.06 111 PHE A CA 1
ATOM 908 C C . PHE A 1 111 ? 15.405 1.982 3.963 1.00 73.06 111 PHE A C 1
ATOM 910 O O . PHE A 1 111 ? 14.476 1.999 4.763 1.00 73.06 111 PHE A O 1
ATOM 917 N N . ILE A 1 112 ? 15.807 0.849 3.375 1.00 69.81 112 ILE A N 1
ATOM 918 C CA . ILE A 1 112 ? 15.116 -0.444 3.536 1.00 69.81 112 ILE A CA 1
ATOM 919 C C . ILE A 1 112 ? 15.087 -0.880 5.002 1.00 69.81 112 ILE A C 1
ATOM 921 O O . ILE A 1 112 ? 14.017 -1.179 5.527 1.00 69.81 112 ILE A O 1
ATOM 925 N N . ILE A 1 113 ? 16.237 -0.864 5.678 1.00 69.62 113 ILE A N 1
ATOM 926 C CA . ILE A 1 113 ? 16.348 -1.248 7.091 1.00 69.62 113 ILE A CA 1
ATOM 927 C C . ILE A 1 113 ? 15.460 -0.343 7.951 1.00 69.62 113 ILE A C 1
ATOM 929 O O . ILE A 1 113 ? 14.742 -0.819 8.828 1.00 69.62 113 ILE A O 1
ATOM 933 N N . SER A 1 114 ? 15.445 0.962 7.665 1.00 74.00 114 SER A N 1
ATOM 934 C CA . SER A 1 114 ? 14.578 1.909 8.358 1.00 74.00 114 SER A CA 1
ATOM 935 C C . SER A 1 114 ? 13.093 1.618 8.143 1.00 74.00 114 SER A C 1
ATOM 937 O O . SER A 1 114 ? 12.340 1.716 9.108 1.00 74.00 114 SER A O 1
ATOM 939 N N . GLN A 1 115 ? 12.662 1.263 6.929 1.00 75.44 115 GLN A N 1
ATOM 940 C CA . GLN A 1 115 ? 11.259 0.928 6.649 1.00 75.44 115 GLN A CA 1
ATOM 941 C C . GLN A 1 115 ? 10.834 -0.373 7.347 1.00 75.44 115 GLN A C 1
ATOM 943 O O . GLN A 1 115 ? 9.753 -0.425 7.934 1.00 75.44 115 GLN A O 1
ATOM 948 N N . ILE A 1 116 ? 11.702 -1.393 7.356 1.00 69.69 116 ILE A N 1
ATOM 949 C CA . ILE A 1 116 ? 11.446 -2.662 8.056 1.00 69.69 116 ILE A CA 1
ATOM 950 C C . ILE A 1 116 ? 11.282 -2.411 9.556 1.00 69.69 116 ILE A C 1
ATOM 952 O O . ILE A 1 116 ? 10.261 -2.786 10.128 1.00 69.69 116 ILE A O 1
ATOM 956 N N . ILE A 1 117 ? 12.245 -1.728 10.185 1.00 69.88 117 ILE A N 1
ATOM 957 C CA . ILE A 1 117 ? 12.198 -1.461 11.629 1.00 69.88 117 ILE A CA 1
ATOM 958 C C . ILE A 1 117 ? 10.966 -0.624 11.985 1.00 69.88 117 ILE A C 1
ATOM 960 O O . ILE A 1 117 ? 10.275 -0.956 12.942 1.00 69.88 117 ILE A O 1
ATOM 964 N N . HIS A 1 118 ? 10.639 0.406 11.194 1.00 72.69 118 HIS A N 1
ATOM 965 C CA . HIS A 1 118 ? 9.458 1.239 11.448 1.00 72.69 118 HIS A CA 1
ATOM 966 C C . HIS A 1 118 ? 8.163 0.431 11.396 1.00 72.69 118 HIS A C 1
ATOM 968 O O . HIS A 1 118 ? 7.324 0.541 12.286 1.00 72.69 118 HIS A O 1
ATOM 974 N N . THR A 1 119 ? 8.025 -0.419 10.376 1.00 72.25 119 THR A N 1
ATOM 975 C CA . THR A 1 119 ? 6.850 -1.281 10.203 1.00 72.25 119 THR A CA 1
ATOM 976 C C . THR A 1 119 ? 6.718 -2.258 11.369 1.00 72.25 119 THR A C 1
ATOM 978 O O . THR A 1 119 ? 5.638 -2.387 11.941 1.00 72.25 119 THR A O 1
ATOM 981 N N . VAL A 1 120 ? 7.818 -2.891 11.786 1.00 69.94 120 VAL A N 1
ATOM 982 C CA . VAL A 1 120 ? 7.830 -3.796 12.946 1.00 69.94 120 VAL A CA 1
ATOM 983 C C . VAL A 1 120 ? 7.461 -3.051 14.231 1.00 69.94 120 VAL A C 1
ATOM 985 O O . VAL A 1 120 ? 6.644 -3.542 15.006 1.00 69.94 120 VAL A O 1
ATOM 988 N N . SER A 1 121 ? 7.992 -1.845 14.451 1.00 67.62 121 SER A N 1
ATOM 989 C CA . SER A 1 121 ? 7.641 -1.028 15.618 1.00 67.62 121 SER A CA 1
ATOM 990 C C . SER A 1 121 ? 6.163 -0.629 15.639 1.00 67.62 121 SER A C 1
ATOM 992 O O . SER A 1 121 ? 5.552 -0.658 16.705 1.00 67.62 121 SER A O 1
ATOM 994 N N . ILE A 1 122 ? 5.568 -0.309 14.482 1.00 68.12 122 ILE A N 1
ATOM 995 C CA . ILE A 1 122 ? 4.123 -0.055 14.368 1.00 68.12 122 ILE A CA 1
ATOM 996 C C . ILE A 1 122 ? 3.337 -1.299 14.797 1.00 68.12 122 ILE A C 1
ATOM 998 O O . ILE A 1 122 ? 2.440 -1.195 15.631 1.00 68.12 122 ILE A O 1
ATOM 1002 N N . LEU A 1 123 ? 3.687 -2.473 14.263 1.00 71.56 123 LEU A N 1
ATOM 1003 C CA . LEU A 1 123 ? 2.990 -3.724 14.574 1.00 71.56 123 LEU A CA 1
ATOM 1004 C C . LEU A 1 123 ? 3.081 -4.081 16.066 1.00 71.56 123 LEU A C 1
ATOM 1006 O O . LEU A 1 123 ? 2.071 -4.447 16.667 1.00 71.56 123 LEU A O 1
ATOM 1010 N N . LEU A 1 124 ? 4.256 -3.910 16.682 1.00 69.38 124 LEU A N 1
ATOM 1011 C CA . LEU A 1 124 ? 4.461 -4.163 18.113 1.00 69.38 124 LEU A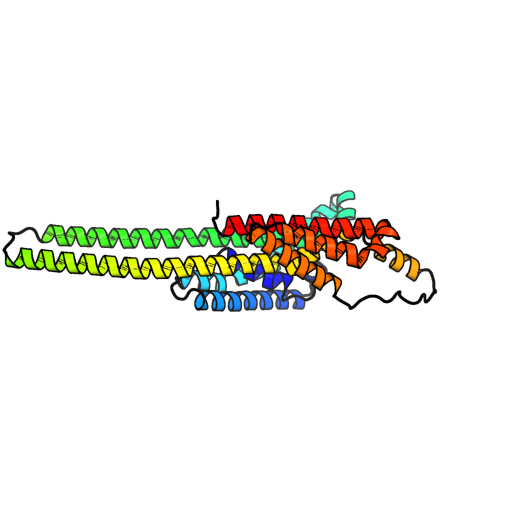 CA 1
ATOM 1012 C C . LEU A 1 124 ? 3.600 -3.252 18.996 1.00 69.38 124 LEU A C 1
ATOM 1014 O O . LEU A 1 124 ? 2.942 -3.734 19.917 1.00 69.38 124 LEU A O 1
ATOM 1018 N N . ILE A 1 125 ? 3.573 -1.949 18.700 1.00 67.06 125 ILE A N 1
ATOM 1019 C CA . ILE A 1 125 ? 2.799 -0.970 19.475 1.00 67.06 125 ILE A CA 1
ATOM 1020 C C . ILE A 1 125 ? 1.292 -1.240 19.375 1.00 67.06 125 ILE A C 1
ATOM 1022 O O . ILE A 1 125 ? 0.577 -1.110 20.368 1.00 67.06 125 ILE A O 1
ATOM 1026 N N . ILE A 1 126 ? 0.802 -1.664 18.207 1.00 66.75 126 ILE A N 1
ATOM 1027 C CA . ILE A 1 126 ? -0.615 -2.003 18.029 1.00 66.75 126 ILE A CA 1
ATOM 1028 C C . ILE A 1 126 ? -0.975 -3.269 18.809 1.00 66.75 126 ILE A C 1
ATOM 1030 O O . ILE A 1 126 ? -1.993 -3.279 19.499 1.00 66.75 126 ILE A O 1
ATOM 1034 N N . ASN A 1 127 ? -0.138 -4.308 18.762 1.00 66.88 127 ASN A N 1
ATOM 1035 C CA . ASN A 1 127 ? -0.420 -5.560 19.465 1.00 66.88 127 ASN A CA 1
ATOM 1036 C C . ASN A 1 127 ? -0.494 -5.375 20.993 1.00 66.88 127 ASN A C 1
ATOM 1038 O O . ASN A 1 127 ? -1.294 -6.021 21.661 1.00 66.88 127 ASN A O 1
ATOM 1042 N N . MET A 1 128 ? 0.283 -4.440 21.552 1.00 60.66 128 MET A N 1
ATOM 1043 C CA . MET A 1 128 ? 0.185 -4.079 22.973 1.00 60.66 128 MET A CA 1
ATOM 1044 C C . MET A 1 128 ? -1.148 -3.400 23.340 1.00 60.66 128 MET A C 1
ATOM 1046 O O . MET A 1 128 ? -1.611 -3.556 24.466 1.00 60.66 128 MET A O 1
ATOM 1050 N N . SER A 1 129 ? -1.773 -2.661 22.415 1.00 60.09 129 SER A N 1
ATOM 1051 C CA . SER A 1 129 ? -3.015 -1.912 22.681 1.00 60.09 129 SER A CA 1
ATOM 1052 C C . SER A 1 129 ? -4.280 -2.783 22.717 1.00 60.09 129 SER A C 1
ATOM 1054 O O . SER A 1 129 ? -5.182 -2.506 23.504 1.00 60.09 129 SER A O 1
ATOM 1056 N N . ILE A 1 130 ? -4.328 -3.857 21.920 1.00 58.81 130 ILE A N 1
ATOM 1057 C CA . ILE A 1 130 ? -5.514 -4.722 21.763 1.00 58.81 130 ILE A CA 1
ATOM 1058 C C . ILE A 1 130 ? -5.824 -5.492 23.060 1.00 58.81 130 ILE A C 1
ATOM 1060 O O . ILE A 1 130 ? -6.979 -5.585 23.469 1.00 58.81 130 ILE A O 1
ATOM 1064 N N . ASN A 1 131 ? -4.792 -5.951 23.773 1.00 54.28 131 ASN A N 1
ATOM 1065 C CA . ASN A 1 131 ? -4.958 -6.785 24.968 1.00 54.28 131 ASN A CA 1
ATOM 1066 C C . ASN A 1 131 ? -5.628 -6.066 26.156 1.00 54.28 131 ASN A C 1
ATOM 1068 O O . ASN A 1 131 ? -6.225 -6.725 27.000 1.00 54.28 131 ASN A O 1
ATOM 1072 N N . LEU A 1 132 ? -5.547 -4.733 26.258 1.00 51.53 132 LEU A N 1
ATOM 1073 C CA . LEU A 1 132 ? -6.148 -3.998 27.384 1.00 51.53 132 LEU A CA 1
ATOM 1074 C C . LEU A 1 132 ? -7.668 -3.811 27.232 1.00 51.53 132 LEU A C 1
ATOM 1076 O O . LEU A 1 132 ? -8.391 -3.771 28.227 1.00 51.53 132 LEU A O 1
ATOM 1080 N N . GLU A 1 133 ? -8.152 -3.687 25.995 1.00 52.94 133 GLU A N 1
ATOM 1081 C CA . GLU A 1 133 ? -9.557 -3.404 25.681 1.00 52.94 133 GLU A CA 1
ATOM 1082 C C . GLU A 1 133 ? -10.450 -4.639 25.910 1.00 52.94 133 GLU A C 1
ATOM 1084 O O . GLU A 1 133 ? -11.536 -4.534 26.487 1.00 52.94 133 GLU A O 1
ATOM 1089 N N . GLU A 1 134 ? -9.966 -5.827 25.535 1.00 50.09 134 GLU A N 1
ATOM 1090 C CA . GLU A 1 134 ? -10.683 -7.097 25.720 1.00 50.09 134 GLU A CA 1
ATOM 1091 C C . GLU A 1 134 ? -10.835 -7.473 27.202 1.00 50.09 134 GLU A C 1
ATOM 1093 O O . GLU A 1 134 ? -11.914 -7.889 27.631 1.00 50.09 134 GLU A O 1
ATOM 1098 N N . ILE A 1 135 ? -9.801 -7.241 28.019 1.00 45.97 135 ILE A N 1
ATOM 1099 C CA . ILE A 1 135 ? -9.826 -7.528 29.463 1.00 45.97 135 ILE A CA 1
ATOM 1100 C C . ILE A 1 135 ? -10.880 -6.662 30.181 1.00 45.97 135 ILE A C 1
ATOM 1102 O O . ILE A 1 135 ? -11.594 -7.144 31.067 1.00 45.97 135 ILE A O 1
ATOM 1106 N N . LEU A 1 136 ? -11.044 -5.398 29.780 1.00 47.38 136 LEU A N 1
ATOM 1107 C CA . LEU A 1 136 ? -12.034 -4.489 30.370 1.00 47.38 136 LEU A CA 1
ATOM 1108 C C . LEU A 1 136 ? -13.478 -4.836 29.958 1.00 47.38 136 LEU A C 1
ATOM 1110 O O . LEU A 1 136 ? -14.387 -4.772 30.785 1.00 47.38 136 LEU A O 1
ATOM 1114 N N . LYS A 1 137 ? -13.705 -5.275 28.712 1.00 48.12 137 LYS A N 1
ATOM 1115 C CA . LYS A 1 137 ? -15.038 -5.704 28.238 1.00 48.12 137 LYS A CA 1
ATOM 1116 C C . LYS A 1 137 ? -15.491 -7.021 28.892 1.00 48.12 137 LYS A C 1
ATOM 1118 O O . LYS A 1 137 ? -16.655 -7.150 29.285 1.00 48.12 137 LYS A O 1
ATOM 1123 N N . ILE A 1 138 ? -14.578 -7.978 29.082 1.00 46.94 138 ILE A N 1
ATOM 1124 C CA . ILE A 1 138 ? -14.86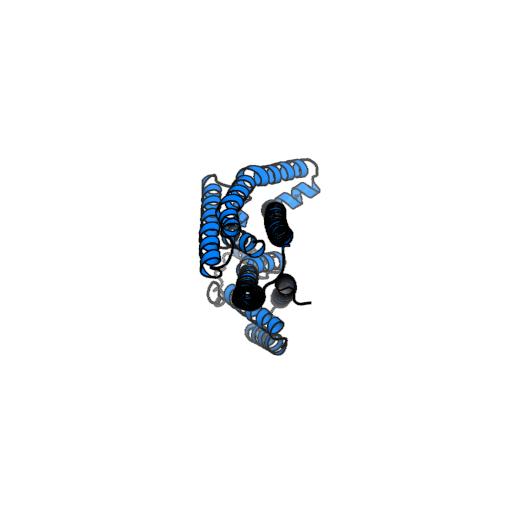0 -9.265 29.748 1.00 46.94 138 ILE A CA 1
ATOM 1125 C C . ILE A 1 138 ? -15.146 -9.074 31.248 1.00 46.94 138 ILE A C 1
ATOM 1127 O O . ILE A 1 138 ? -16.064 -9.686 31.794 1.00 46.94 138 ILE A O 1
ATOM 1131 N N . THR A 1 139 ? -14.413 -8.186 31.924 1.00 46.00 139 THR A N 1
ATOM 1132 C CA . THR A 1 139 ? -14.640 -7.916 33.356 1.00 46.00 139 THR A CA 1
ATOM 1133 C C . THR A 1 139 ? -15.971 -7.198 33.609 1.00 46.00 139 THR A C 1
ATOM 1135 O O . THR A 1 139 ? -16.691 -7.565 34.537 1.00 46.00 139 THR A O 1
ATOM 1138 N N . LEU A 1 140 ? -16.367 -6.246 32.756 1.00 45.00 140 LEU A N 1
ATOM 1139 C CA . LEU A 1 140 ? -17.632 -5.511 32.899 1.00 45.00 140 LEU A CA 1
ATOM 1140 C C . LEU A 1 140 ? -18.873 -6.392 32.653 1.00 45.00 140 LEU A C 1
ATOM 1142 O O . LEU A 1 140 ? -19.860 -6.310 33.389 1.00 45.00 140 LEU A O 1
ATOM 1146 N N . THR A 1 141 ? -18.819 -7.268 31.645 1.00 45.97 141 THR A N 1
ATOM 1147 C CA . THR A 1 141 ? -19.904 -8.218 31.332 1.00 45.97 141 THR A CA 1
ATOM 1148 C C . THR A 1 141 ? -20.067 -9.278 32.431 1.00 45.97 141 THR A C 1
ATOM 1150 O O . THR A 1 141 ? -21.193 -9.571 32.844 1.00 45.97 141 THR A O 1
ATOM 1153 N N . GLY A 1 142 ? -18.963 -9.770 33.002 1.00 42.44 142 GLY A N 1
ATOM 1154 C CA . GLY A 1 142 ? -18.976 -10.665 34.165 1.00 42.44 142 GLY A CA 1
ATOM 1155 C C . GLY A 1 142 ? -19.644 -10.054 35.405 1.00 42.44 142 GLY A C 1
ATOM 1156 O O . GLY A 1 142 ? -20.469 -10.700 36.046 1.00 42.44 142 GLY A O 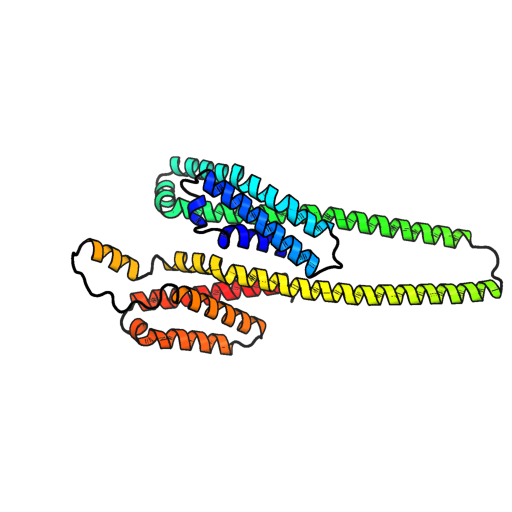1
ATOM 1157 N N . VAL A 1 143 ? -19.380 -8.780 35.713 1.00 51.69 143 VAL A N 1
ATOM 1158 C CA . VAL A 1 143 ? -19.990 -8.095 36.870 1.00 51.69 143 VAL A CA 1
ATOM 1159 C C . VAL A 1 143 ? -21.507 -7.928 36.707 1.00 51.69 143 VAL A C 1
ATOM 1161 O O . VAL A 1 143 ? -22.262 -8.179 37.647 1.00 51.69 143 VAL A O 1
ATOM 1164 N N . LEU A 1 144 ? -21.975 -7.559 35.511 1.00 45.56 144 LEU A N 1
ATOM 1165 C CA . LEU A 1 144 ? -23.406 -7.378 35.237 1.00 45.56 144 LEU A CA 1
ATOM 1166 C C . LEU A 1 144 ? -24.194 -8.689 35.362 1.00 45.56 144 LEU A C 1
ATOM 1168 O O . LEU A 1 144 ? -25.268 -8.703 35.964 1.00 45.56 144 LEU A O 1
ATOM 1172 N N . THR A 1 145 ? -23.642 -9.803 34.873 1.00 47.81 145 THR A N 1
ATOM 1173 C CA . THR A 1 145 ? -24.289 -11.123 35.006 1.00 47.81 145 THR A CA 1
ATOM 1174 C C . THR A 1 145 ? -24.420 -11.557 36.471 1.00 47.81 145 THR A C 1
ATOM 1176 O O . THR A 1 145 ? -25.493 -11.997 36.891 1.00 47.81 145 THR A O 1
ATOM 1179 N N . ILE A 1 146 ? -23.397 -11.327 37.298 1.00 54.50 146 ILE A N 1
ATOM 1180 C CA . ILE A 1 146 ? -23.435 -11.625 38.739 1.00 54.50 146 ILE A CA 1
ATOM 1181 C C . ILE A 1 146 ? -24.497 -10.777 39.459 1.00 54.50 146 ILE A C 1
ATOM 1183 O O . ILE A 1 146 ? -25.272 -11.308 40.255 1.00 54.50 146 ILE A O 1
ATOM 1187 N N . LEU A 1 147 ? -24.604 -9.482 39.142 1.00 49.16 147 LEU A N 1
ATOM 1188 C CA . LEU A 1 147 ? -25.620 -8.597 39.729 1.00 49.16 147 LEU A CA 1
ATOM 1189 C C . LEU A 1 147 ? -27.049 -9.028 39.366 1.00 49.16 147 LEU A C 1
ATOM 1191 O O . LEU A 1 147 ? -27.936 -9.006 40.224 1.00 49.16 147 LEU A O 1
ATOM 1195 N N . THR A 1 148 ? -27.270 -9.490 38.131 1.00 48.28 148 THR A N 1
ATOM 1196 C CA . THR A 1 148 ? -28.578 -10.023 37.715 1.00 48.28 148 THR A CA 1
ATOM 1197 C C . THR A 1 148 ? -28.934 -11.334 38.421 1.00 48.28 148 THR A C 1
ATOM 1199 O O . THR A 1 148 ? -30.076 -11.505 38.846 1.00 48.28 148 THR A O 1
ATOM 1202 N N . LEU A 1 149 ? -27.963 -12.226 38.646 1.00 49.03 149 LEU A N 1
ATOM 1203 C CA . LEU A 1 149 ? -28.172 -13.470 39.396 1.00 49.03 149 LEU A CA 1
ATOM 1204 C C . LEU A 1 149 ? -28.491 -13.207 40.874 1.00 49.03 149 LEU A C 1
ATOM 1206 O O . LEU A 1 149 ? -29.378 -13.852 41.433 1.00 49.03 149 LEU A O 1
ATOM 1210 N N . ILE A 1 150 ? -27.832 -12.223 41.495 1.00 57.25 150 ILE A N 1
ATOM 1211 C CA . ILE A 1 150 ? -28.108 -11.802 42.879 1.00 57.25 150 ILE A CA 1
ATOM 1212 C C . ILE A 1 150 ? -29.520 -11.211 43.004 1.00 57.25 150 ILE A C 1
ATOM 1214 O O . ILE A 1 150 ? -30.241 -11.526 43.954 1.00 57.25 150 ILE A O 1
ATOM 1218 N N . TYR A 1 151 ? -29.942 -10.389 42.038 1.00 52.91 151 TYR A N 1
ATOM 1219 C CA . TYR A 1 151 ? -31.292 -9.823 41.999 1.00 52.91 151 TYR A CA 1
ATOM 1220 C C . TYR A 1 151 ? -32.371 -10.912 41.866 1.00 52.91 151 TYR A C 1
ATOM 1222 O O . TYR A 1 151 ? -33.347 -10.912 42.619 1.00 52.91 151 TYR A O 1
ATOM 1230 N N . LEU A 1 152 ? -32.159 -11.889 40.977 1.00 51.44 152 LEU A N 1
ATOM 1231 C CA . LEU A 1 152 ? -33.068 -13.023 40.777 1.00 51.44 152 LEU A CA 1
ATOM 1232 C C . LEU A 1 152 ? -33.116 -13.962 41.993 1.00 51.44 152 LEU A C 1
ATOM 1234 O O . LEU A 1 152 ? -34.192 -14.416 42.381 1.00 51.44 152 LEU A O 1
ATOM 1238 N N . TYR A 1 153 ? -31.975 -14.216 42.641 1.00 54.94 153 TYR A N 1
ATOM 1239 C CA . TYR A 1 153 ? -31.900 -15.034 43.855 1.00 54.94 153 TYR A CA 1
ATOM 1240 C C . TYR A 1 153 ? -32.689 -14.415 45.020 1.00 54.94 153 TYR A C 1
ATOM 1242 O O . TYR A 1 153 ? -33.362 -15.126 45.769 1.00 54.94 153 TYR A O 1
ATOM 1250 N N . LYS A 1 154 ? -32.674 -13.080 45.140 1.00 52.53 154 LYS A N 1
ATOM 1251 C CA . LYS A 1 154 ? -33.359 -12.344 46.213 1.00 52.53 154 LYS A CA 1
ATOM 1252 C C . LYS A 1 154 ? -34.891 -12.303 46.061 1.00 52.53 154 LYS A C 1
ATOM 1254 O O . LYS A 1 154 ? -35.578 -12.001 47.031 1.00 52.53 154 LYS A O 1
ATOM 1259 N N . SER A 1 155 ? -35.440 -12.648 44.890 1.00 53.97 155 SER A N 1
ATOM 1260 C CA . SER A 1 155 ? -36.883 -12.583 44.579 1.00 53.97 155 SER A CA 1
ATOM 1261 C C . SER A 1 155 ? -37.680 -13.866 44.917 1.00 53.97 155 SER A C 1
ATOM 1263 O O . SER A 1 155 ? -38.856 -13.992 44.586 1.00 53.97 155 SER A O 1
ATOM 1265 N N . ARG A 1 156 ? -37.080 -14.850 45.604 1.00 47.34 156 ARG A N 1
ATOM 1266 C CA . ARG A 1 156 ? -37.720 -16.143 45.930 1.00 47.34 156 ARG A CA 1
ATOM 1267 C C . ARG A 1 156 ? -38.722 -16.100 47.105 1.00 47.34 156 ARG A C 1
ATOM 1269 O O . ARG A 1 156 ? -38.480 -16.748 48.122 1.00 47.34 156 ARG A O 1
ATOM 1276 N N . LYS A 1 157 ? -39.880 -15.440 46.979 1.00 45.28 157 LYS A N 1
ATOM 1277 C CA . LYS A 1 157 ? -41.058 -15.775 47.817 1.00 45.28 157 LYS A CA 1
ATOM 1278 C C . LYS A 1 157 ? -42.374 -15.731 47.022 1.00 45.28 157 LYS A C 1
ATOM 1280 O O . LYS A 1 157 ? -42.761 -14.675 46.546 1.00 45.28 157 LYS A O 1
ATOM 1285 N N . GLU A 1 158 ? -42.983 -16.921 46.923 1.00 51.19 158 GLU A N 1
ATOM 1286 C CA . GLU A 1 158 ? -44.331 -17.326 46.464 1.00 51.19 158 GLU A CA 1
ATOM 1287 C C . GLU A 1 158 ? -44.955 -16.609 45.249 1.00 51.19 158 GLU A C 1
ATOM 1289 O O . GLU A 1 158 ? -45.386 -15.462 45.321 1.00 51.19 158 GLU A O 1
ATOM 1294 N N . TYR A 1 159 ? -45.070 -17.354 44.139 1.00 51.88 159 TYR A N 1
ATOM 1295 C CA . TYR A 1 159 ? -45.573 -16.875 42.848 1.00 51.88 159 TYR A CA 1
ATOM 1296 C C . TYR A 1 159 ? -47.105 -16.770 42.802 1.00 51.88 159 TYR A C 1
ATOM 1298 O O . TYR A 1 159 ? -47.813 -17.774 42.817 1.00 51.88 159 TYR A O 1
ATOM 1306 N N . ASN A 1 160 ? -47.611 -15.545 42.655 1.00 52.59 160 ASN A N 1
ATOM 1307 C CA . ASN A 1 160 ? -49.030 -15.232 42.439 1.00 52.59 160 ASN A CA 1
ATOM 1308 C C . ASN A 1 160 ? -49.353 -15.083 40.927 1.00 52.59 160 ASN A C 1
ATOM 1310 O O . ASN A 1 160 ? -48.480 -14.710 40.145 1.00 52.59 160 ASN A O 1
ATOM 1314 N N . LEU A 1 161 ? -50.601 -15.288 40.478 1.00 46.81 161 LEU A N 1
ATOM 1315 C CA . LEU A 1 161 ? -50.992 -15.258 39.041 1.00 46.81 161 LEU A CA 1
ATOM 1316 C C . LEU A 1 161 ? -50.677 -13.912 38.340 1.00 46.81 161 LEU A C 1
ATOM 1318 O O . LEU A 1 161 ? -50.308 -13.872 37.167 1.00 46.81 161 LEU A O 1
ATOM 1322 N N . LYS A 1 162 ? -50.713 -12.800 39.092 1.00 51.62 162 LYS A N 1
ATOM 1323 C CA . LYS A 1 162 ? -50.244 -11.472 38.642 1.00 51.62 162 LYS A CA 1
ATOM 1324 C C . LYS A 1 162 ? -48.721 -11.399 38.441 1.00 51.62 162 LYS A C 1
ATOM 1326 O O . LYS A 1 162 ? -48.258 -10.681 37.561 1.00 51.62 162 LYS A O 1
ATOM 1331 N N . GLN A 1 163 ? -47.941 -12.145 39.223 1.00 48.19 163 GLN A N 1
ATOM 1332 C CA . GLN A 1 163 ? -46.481 -12.223 39.097 1.00 48.19 163 GLN A CA 1
ATOM 1333 C C . GLN A 1 163 ? -46.061 -13.126 37.930 1.00 48.19 163 GLN A C 1
ATOM 1335 O O . GLN A 1 163 ? -45.065 -12.833 37.281 1.00 48.19 163 GLN A O 1
ATOM 1340 N N . ALA A 1 164 ? -46.851 -14.154 37.595 1.00 45.66 164 ALA A N 1
ATOM 1341 C CA . ALA A 1 164 ? -46.669 -14.933 36.366 1.00 45.66 164 ALA A CA 1
ATOM 1342 C C . ALA A 1 164 ? -46.910 -14.078 35.104 1.00 45.66 164 ALA A C 1
ATOM 1344 O O . ALA A 1 164 ? -46.130 -14.144 34.158 1.00 45.66 164 ALA A O 1
ATOM 1345 N N . GLY A 1 165 ? -47.925 -13.203 35.114 1.00 50.19 165 GLY A N 1
ATOM 1346 C CA . GLY A 1 165 ? -48.142 -12.216 34.045 1.00 50.19 165 GLY A CA 1
ATOM 1347 C C . GLY A 1 165 ? -46.997 -11.201 33.918 1.00 50.19 165 GLY A C 1
ATOM 1348 O O . GLY A 1 165 ? -46.545 -10.920 32.811 1.00 50.19 165 GLY A O 1
ATOM 1349 N N . LEU A 1 166 ? -46.467 -10.714 35.045 1.00 51.50 166 LEU A N 1
ATOM 1350 C CA . LEU A 1 166 ? -45.257 -9.877 35.091 1.00 51.50 166 LEU A CA 1
ATOM 1351 C C . LEU A 1 166 ? -44.004 -10.618 34.602 1.00 51.50 166 LEU A C 1
ATOM 1353 O O . LEU A 1 166 ? -43.160 -10.010 33.953 1.00 51.50 166 LEU A O 1
ATOM 1357 N N . PHE A 1 167 ? -43.892 -11.921 34.865 1.00 48.94 167 PHE A N 1
ATOM 1358 C CA . PHE A 1 167 ? -42.794 -12.761 34.386 1.00 48.94 167 PHE A CA 1
ATOM 1359 C C . PHE A 1 167 ? -42.846 -12.955 32.867 1.00 48.94 167 PHE A C 1
ATOM 1361 O O . PHE A 1 167 ? -41.821 -12.838 32.205 1.00 48.94 167 PHE A O 1
ATOM 1368 N N . ILE A 1 168 ? -44.036 -13.183 32.305 1.00 51.12 168 ILE A N 1
ATOM 1369 C CA . ILE A 1 168 ? -44.242 -13.302 30.854 1.00 51.12 168 ILE A CA 1
ATOM 1370 C C . ILE A 1 168 ? -44.039 -11.946 30.162 1.00 51.12 168 ILE A C 1
ATOM 1372 O O . ILE A 1 168 ? -43.388 -11.871 29.126 1.00 51.12 168 ILE A O 1
ATOM 1376 N N . ALA A 1 169 ? -44.531 -10.850 30.743 1.00 52.00 169 ALA A N 1
ATOM 1377 C CA . ALA A 1 169 ? -44.281 -9.509 30.216 1.00 52.00 169 ALA A CA 1
ATOM 1378 C C . ALA A 1 169 ? -42.787 -9.142 30.287 1.00 52.00 169 ALA A C 1
ATOM 1380 O O . ALA A 1 169 ? -42.230 -8.611 29.330 1.00 52.00 169 ALA A O 1
ATOM 1381 N N . GLY A 1 170 ? -42.118 -9.480 31.393 1.00 49.97 170 GLY A N 1
ATOM 1382 C CA . GLY A 1 170 ? -40.682 -9.286 31.573 1.00 49.97 170 GLY A CA 1
ATOM 1383 C C . GLY A 1 170 ? -39.849 -10.126 30.607 1.00 49.97 170 GLY A C 1
ATOM 1384 O O . GLY A 1 170 ? -38.912 -9.605 30.008 1.00 49.97 170 GLY A O 1
ATOM 1385 N N . SER A 1 171 ? -40.209 -11.394 30.389 1.00 48.84 171 SER A N 1
ATOM 1386 C CA . SER A 1 171 ? -39.522 -12.253 29.422 1.00 48.84 171 SER A CA 1
ATOM 1387 C C . SER A 1 171 ? -39.715 -11.756 27.990 1.00 48.84 171 SER A C 1
ATOM 1389 O O . SER A 1 171 ? -38.740 -11.719 27.246 1.00 48.84 171 SER A O 1
ATOM 1391 N N . LEU A 1 172 ? -40.910 -11.263 27.639 1.00 47.16 172 LEU A N 1
ATOM 1392 C CA . LEU A 1 172 ? -41.188 -10.634 26.345 1.00 47.16 172 LEU A CA 1
ATOM 1393 C C . LEU A 1 172 ? -40.351 -9.366 26.125 1.00 47.16 172 LEU A C 1
ATOM 1395 O O . LEU A 1 172 ? -39.755 -9.205 25.059 1.00 47.16 172 LEU A O 1
ATOM 1399 N N . ILE A 1 173 ? -40.227 -8.505 27.141 1.00 56.00 173 ILE A N 1
ATOM 1400 C CA . ILE A 1 173 ? -39.379 -7.302 27.092 1.00 56.00 173 ILE A CA 1
ATOM 1401 C C . ILE A 1 173 ? -37.903 -7.680 26.940 1.00 56.00 173 ILE A C 1
ATOM 1403 O O . ILE A 1 173 ? -37.200 -7.077 26.129 1.00 56.00 173 ILE A O 1
ATOM 1407 N N . ILE A 1 174 ? -37.432 -8.698 27.663 1.00 58.31 174 ILE A N 1
ATOM 1408 C CA . ILE A 1 174 ? -36.056 -9.196 27.545 1.00 58.31 174 ILE A CA 1
ATOM 1409 C C . ILE A 1 174 ? -35.820 -9.760 26.141 1.00 58.31 174 ILE A C 1
ATOM 1411 O O . ILE A 1 174 ? -34.831 -9.403 25.508 1.00 58.31 174 ILE A O 1
ATOM 1415 N N . THR A 1 175 ? -36.740 -10.562 25.598 1.00 52.72 175 THR A N 1
ATOM 1416 C CA . THR A 1 175 ? -36.614 -11.092 24.232 1.00 52.72 175 THR A CA 1
ATOM 1417 C C . THR A 1 175 ? -36.659 -9.998 23.167 1.00 52.72 175 THR A C 1
ATOM 1419 O O . THR A 1 175 ? -35.862 -10.039 22.236 1.00 52.72 175 THR A O 1
ATOM 1422 N N . ALA A 1 176 ? -37.508 -8.977 23.320 1.00 51.03 176 ALA A N 1
ATOM 1423 C CA . ALA A 1 176 ? -37.552 -7.832 22.412 1.00 51.03 176 ALA A CA 1
ATOM 1424 C C . ALA A 1 176 ? -36.265 -6.995 22.491 1.00 51.03 176 ALA A C 1
ATOM 1426 O O . ALA A 1 176 ? -35.747 -6.554 21.467 1.00 51.03 176 ALA A O 1
ATOM 1427 N N . SER A 1 177 ? -35.701 -6.844 23.692 1.00 54.75 177 SER A N 1
ATOM 1428 C CA . SER A 1 177 ? -34.423 -6.160 23.916 1.00 54.75 177 SER A CA 1
ATOM 1429 C C . SER A 1 177 ? -33.257 -6.937 23.302 1.00 54.75 177 SER A C 1
ATOM 1431 O O . SER A 1 177 ? -32.413 -6.344 22.638 1.00 54.75 177 SER A O 1
ATOM 1433 N N . ILE A 1 178 ? -33.236 -8.266 23.450 1.00 56.34 178 ILE A N 1
ATOM 1434 C CA . ILE A 1 178 ? -32.240 -9.146 22.823 1.00 56.34 178 ILE A CA 1
ATOM 1435 C C . ILE A 1 178 ? -32.350 -9.069 21.299 1.00 56.34 178 ILE A C 1
ATOM 1437 O O . ILE A 1 178 ? -31.334 -8.907 20.635 1.00 56.34 178 ILE A O 1
ATOM 1441 N N . LEU A 1 179 ? -33.559 -9.115 20.731 1.00 49.81 179 LEU A N 1
ATOM 1442 C CA . LEU A 1 179 ? -33.766 -8.992 19.284 1.00 49.81 179 LEU A CA 1
ATOM 1443 C C . LEU A 1 179 ? -33.342 -7.617 18.746 1.00 49.81 179 LEU A C 1
ATOM 1445 O O . LEU A 1 179 ? -32.717 -7.547 17.691 1.00 49.81 179 LEU A O 1
ATOM 1449 N N . TYR A 1 180 ? -33.606 -6.534 19.481 1.00 66.25 180 TYR A N 1
ATOM 1450 C CA . TYR A 1 180 ? -33.140 -5.188 19.134 1.00 66.25 180 TYR A CA 1
ATOM 1451 C C . TYR A 1 180 ? -31.609 -5.063 19.206 1.00 66.25 180 TYR A C 1
ATOM 1453 O O . TYR A 1 180 ? -30.990 -4.480 18.315 1.00 66.25 180 TYR A O 1
ATOM 1461 N N . ILE A 1 181 ? -30.980 -5.651 20.231 1.00 56.47 181 ILE A N 1
ATOM 1462 C CA . ILE A 1 181 ? -29.517 -5.716 20.358 1.00 56.47 181 ILE A CA 1
ATOM 1463 C C . ILE A 1 181 ? -28.922 -6.536 19.211 1.00 56.47 181 ILE A C 1
ATOM 1465 O O . ILE A 1 181 ? -27.977 -6.075 18.582 1.00 56.47 181 ILE A O 1
ATOM 1469 N N . LEU A 1 182 ? -29.491 -7.700 18.885 1.00 50.84 182 LEU A N 1
ATOM 1470 C CA . LEU A 1 182 ? -29.043 -8.545 17.774 1.00 50.84 182 LEU A CA 1
ATOM 1471 C C . LEU A 1 182 ? -29.196 -7.833 16.424 1.00 50.84 182 LEU A C 1
ATOM 1473 O O . LEU A 1 182 ? -28.278 -7.877 15.612 1.00 50.84 182 LEU A O 1
ATOM 1477 N N . TYR A 1 183 ? -30.299 -7.118 16.193 1.00 58.09 183 TYR A N 1
ATOM 1478 C CA . TYR A 1 183 ? -30.497 -6.330 14.975 1.00 58.09 183 TYR A CA 1
ATOM 1479 C C . TYR A 1 183 ? -29.447 -5.216 14.839 1.00 58.09 183 TYR A C 1
ATOM 1481 O O . TYR A 1 183 ? -28.754 -5.137 13.822 1.00 58.09 183 TYR A O 1
ATOM 1489 N N . ASN A 1 184 ? -29.236 -4.415 15.887 1.00 58.97 184 ASN A N 1
ATOM 1490 C CA . ASN A 1 184 ? -28.201 -3.376 15.881 1.00 58.97 184 ASN A CA 1
ATOM 1491 C C . ASN A 1 184 ? -26.781 -3.957 15.785 1.00 58.97 184 ASN A C 1
ATOM 1493 O O . ASN A 1 184 ? -25.922 -3.358 15.142 1.00 58.97 184 ASN A O 1
ATOM 1497 N N . PHE A 1 185 ? -26.552 -5.145 16.348 1.00 55.06 185 PHE A N 1
ATOM 1498 C CA . PHE A 1 185 ? -25.296 -5.884 16.232 1.00 55.06 185 PHE A CA 1
ATOM 1499 C C . PHE A 1 185 ? -25.047 -6.396 14.804 1.00 55.06 185 PHE A C 1
ATOM 1501 O O . PHE A 1 185 ? -23.930 -6.326 14.303 1.00 55.06 185 PHE A O 1
ATOM 1508 N N . THR A 1 186 ? -26.079 -6.857 14.089 1.00 56.69 186 THR A N 1
ATOM 1509 C CA . THR A 1 186 ? -25.928 -7.253 12.675 1.00 56.69 186 THR A CA 1
ATOM 1510 C C . THR A 1 186 ? -25.627 -6.062 11.763 1.00 56.69 186 THR A C 1
ATOM 1512 O O . THR A 1 186 ? -24.825 -6.182 10.835 1.00 56.69 186 THR A O 1
ATOM 1515 N N . ILE A 1 187 ? -26.214 -4.893 12.045 1.00 60.53 187 ILE A N 1
ATOM 1516 C CA . ILE A 1 187 ? -25.917 -3.651 11.323 1.00 60.53 187 ILE A CA 1
ATOM 1517 C C . ILE A 1 187 ? -24.483 -3.198 11.610 1.00 60.53 187 ILE A C 1
ATOM 1519 O O . ILE A 1 187 ? -23.754 -2.892 10.665 1.00 60.53 187 ILE A O 1
ATOM 1523 N N . SER A 1 188 ? -24.046 -3.196 12.875 1.00 62.50 188 SER A N 1
ATOM 1524 C CA . SER A 1 188 ? -22.673 -2.817 13.229 1.00 62.50 188 SER A CA 1
ATOM 1525 C C . SER A 1 188 ? -21.635 -3.757 12.605 1.00 62.50 188 SER A C 1
ATOM 1527 O O . SER A 1 188 ? -20.674 -3.275 12.010 1.00 62.50 188 SER A O 1
ATOM 1529 N N . LEU A 1 189 ? -21.878 -5.074 12.605 1.00 63.88 189 LEU A N 1
ATOM 1530 C CA . LEU A 1 189 ? -21.028 -6.054 11.917 1.00 63.88 189 LEU A CA 1
ATOM 1531 C C . LEU A 1 189 ? -20.914 -5.788 10.409 1.00 63.88 189 LEU A C 1
ATOM 1533 O O . LEU A 1 189 ? -19.831 -5.916 9.838 1.00 63.88 189 LEU A O 1
ATOM 1537 N N . ARG A 1 190 ? -22.005 -5.391 9.740 1.00 69.00 190 ARG A N 1
ATOM 1538 C CA . ARG A 1 190 ? -21.980 -5.100 8.297 1.00 69.00 190 ARG A CA 1
ATOM 1539 C C . ARG A 1 190 ? -21.133 -3.866 7.969 1.00 69.00 190 ARG A C 1
ATOM 1541 O O . ARG A 1 190 ? -20.418 -3.885 6.967 1.00 69.00 190 ARG A O 1
ATOM 1548 N N . TYR A 1 191 ? -21.195 -2.821 8.800 1.00 73.94 191 TYR A N 1
ATOM 1549 C CA . TYR A 1 191 ? -20.339 -1.637 8.657 1.00 73.94 191 TYR A CA 1
ATOM 1550 C C . TYR A 1 191 ? -18.860 -1.973 8.872 1.00 73.94 191 TYR A C 1
ATOM 1552 O O . TYR A 1 191 ? -18.029 -1.537 8.078 1.00 73.94 191 TYR A O 1
ATOM 1560 N N . GLU A 1 192 ? -18.539 -2.797 9.873 1.00 76.62 192 GLU A N 1
ATOM 1561 C CA . GLU A 1 192 ? -17.166 -3.246 10.142 1.00 76.62 192 GLU A CA 1
ATOM 1562 C C . GLU A 1 192 ? -16.567 -4.019 8.958 1.00 76.62 192 GLU A C 1
ATOM 1564 O O . GLU A 1 192 ? -15.467 -3.700 8.503 1.00 76.62 192 GLU A O 1
ATOM 1569 N N . ILE A 1 193 ? -17.308 -4.976 8.384 1.00 81.38 193 ILE A N 1
ATOM 1570 C CA . ILE A 1 193 ? -16.841 -5.764 7.230 1.00 81.38 193 ILE A CA 1
ATOM 1571 C C . ILE A 1 193 ? -16.612 -4.864 6.009 1.00 81.38 193 ILE A C 1
ATOM 1573 O O . ILE A 1 193 ? -15.581 -4.963 5.340 1.00 81.38 193 ILE A O 1
ATOM 1577 N N . PHE A 1 194 ? -17.557 -3.968 5.712 1.00 85.12 194 PHE A N 1
ATOM 1578 C CA . PHE A 1 194 ? -17.442 -3.055 4.574 1.00 85.12 194 PHE A CA 1
ATOM 1579 C C . PHE A 1 194 ? -16.263 -2.086 4.735 1.00 85.12 194 PHE A C 1
ATOM 1581 O O . PHE A 1 194 ? -15.488 -1.872 3.800 1.00 85.12 194 PHE A O 1
ATOM 1588 N N . TYR A 1 195 ? -16.081 -1.550 5.943 1.00 86.94 195 TYR A N 1
ATOM 1589 C CA . TYR A 1 195 ? -14.936 -0.718 6.287 1.00 86.94 195 TYR A CA 1
ATOM 1590 C C . TYR A 1 195 ? -13.615 -1.483 6.122 1.00 86.94 195 TYR A C 1
ATOM 1592 O O . TYR A 1 195 ? -12.705 -0.986 5.453 1.00 86.94 195 TYR A O 1
ATOM 1600 N N . GLN A 1 196 ? -13.523 -2.711 6.649 1.00 88.50 196 GLN A N 1
ATOM 1601 C CA . GLN A 1 196 ? -12.339 -3.567 6.532 1.00 88.50 196 GLN A CA 1
ATOM 1602 C C . GLN A 1 196 ? -11.982 -3.872 5.073 1.00 88.50 196 GLN A C 1
ATOM 1604 O O . GLN A 1 196 ? -10.800 -3.871 4.713 1.00 88.50 196 GLN A O 1
ATOM 1609 N N . GLN A 1 197 ? -12.980 -4.087 4.215 1.00 90.88 197 GLN A N 1
ATOM 1610 C CA . GLN A 1 197 ? -12.759 -4.256 2.783 1.00 90.88 197 GLN A CA 1
ATOM 1611 C C . GLN A 1 197 ? -12.132 -2.997 2.186 1.00 90.88 197 GLN A C 1
ATOM 1613 O O . GLN A 1 197 ? -11.012 -3.053 1.672 1.00 90.88 197 GLN A O 1
ATOM 1618 N N . ILE A 1 198 ? -12.799 -1.846 2.308 1.00 91.44 198 ILE A N 1
ATOM 1619 C CA . ILE A 1 198 ? -12.335 -0.598 1.687 1.00 91.44 198 ILE A CA 1
ATOM 1620 C C . ILE A 1 198 ? -10.936 -0.215 2.168 1.00 91.44 198 ILE A C 1
ATOM 1622 O O . ILE A 1 198 ? -10.081 0.149 1.352 1.00 91.44 198 ILE A O 1
ATOM 1626 N N . ILE A 1 199 ? -10.674 -0.314 3.472 1.00 90.81 199 ILE A N 1
ATOM 1627 C CA . ILE A 1 199 ? -9.385 0.086 4.034 1.00 90.81 199 ILE A CA 1
ATOM 1628 C C . ILE A 1 199 ? -8.259 -0.849 3.560 1.00 90.81 199 ILE A C 1
ATOM 1630 O O . ILE A 1 199 ? -7.171 -0.379 3.225 1.00 90.81 199 ILE A O 1
ATOM 1634 N N . SER A 1 200 ? -8.529 -2.152 3.413 1.00 94.31 200 SER A N 1
ATOM 1635 C CA . SER A 1 200 ? -7.547 -3.132 2.922 1.00 94.31 200 SER A CA 1
ATOM 1636 C C . SER A 1 200 ? -7.233 -2.940 1.437 1.00 94.31 200 SER A C 1
ATOM 1638 O O . SER A 1 200 ? -6.061 -2.909 1.055 1.00 94.31 200 SER A O 1
ATOM 1640 N N . TYR A 1 201 ? -8.256 -2.714 0.603 1.00 95.12 201 TYR A N 1
ATOM 1641 C CA . TYR A 1 201 ? -8.066 -2.346 -0.806 1.00 95.12 201 TYR A CA 1
ATOM 1642 C C . TYR A 1 201 ? -7.273 -1.044 -0.947 1.00 95.12 201 TYR A C 1
ATOM 1644 O O . TYR A 1 201 ? -6.351 -0.965 -1.761 1.00 95.12 201 TYR A O 1
ATOM 1652 N N . THR A 1 202 ? -7.579 -0.040 -0.121 1.00 93.75 202 THR A N 1
ATOM 1653 C CA . THR A 1 202 ? -6.867 1.245 -0.117 1.00 93.75 202 THR A CA 1
ATOM 1654 C C . THR A 1 202 ? -5.380 1.057 0.173 1.00 93.75 202 THR A C 1
ATOM 1656 O O . THR A 1 202 ? -4.543 1.566 -0.575 1.00 93.75 202 THR A O 1
ATOM 1659 N N . LEU A 1 203 ? -5.030 0.284 1.209 1.00 94.44 203 LEU A N 1
ATOM 1660 C CA . LEU A 1 203 ? -3.635 -0.021 1.539 1.00 94.44 203 LEU A CA 1
ATOM 1661 C C . LEU A 1 203 ? -2.907 -0.679 0.357 1.00 94.44 203 LEU A C 1
ATOM 1663 O O . LEU A 1 203 ? -1.819 -0.244 -0.024 1.00 94.44 203 LEU A O 1
ATOM 1667 N N . VAL A 1 204 ? -3.513 -1.702 -0.246 1.00 96.12 204 VAL A N 1
ATOM 1668 C CA . VAL A 1 204 ? -2.906 -2.465 -1.346 1.00 96.12 204 VAL A CA 1
ATOM 1669 C C . VAL A 1 204 ? -2.692 -1.593 -2.581 1.00 96.12 204 VAL A C 1
ATOM 1671 O O . VAL A 1 204 ? -1.603 -1.608 -3.157 1.00 96.12 204 VAL A O 1
ATOM 1674 N N . ILE A 1 205 ? -3.673 -0.765 -2.951 1.00 94.56 205 ILE A N 1
ATOM 1675 C CA . ILE A 1 205 ? -3.552 0.175 -4.075 1.00 94.56 205 ILE A CA 1
ATOM 1676 C C . ILE A 1 205 ? -2.434 1.197 -3.819 1.00 94.56 205 ILE A C 1
ATOM 1678 O O . ILE A 1 205 ? -1.623 1.461 -4.712 1.00 94.56 205 ILE A O 1
ATOM 1682 N N . LEU A 1 206 ? -2.331 1.734 -2.597 1.00 92.81 206 LEU A N 1
ATOM 1683 C CA . LEU A 1 206 ? -1.251 2.655 -2.232 1.00 92.81 206 LEU A CA 1
ATOM 1684 C C . LEU A 1 206 ? 0.132 1.998 -2.348 1.00 92.81 206 LEU A C 1
ATOM 1686 O O . LEU A 1 206 ? 1.073 2.635 -2.819 1.00 92.81 206 LEU A O 1
ATOM 1690 N N . ILE A 1 207 ? 0.274 0.722 -1.980 1.00 92.56 207 ILE A N 1
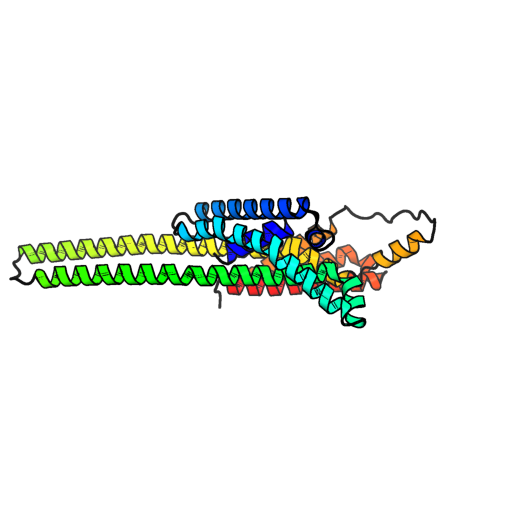ATOM 1691 C CA . ILE A 1 207 ? 1.549 0.003 -2.123 1.00 92.56 207 ILE A CA 1
ATOM 1692 C C . ILE A 1 207 ? 1.858 -0.298 -3.601 1.00 92.56 207 ILE A C 1
ATOM 1694 O O . ILE A 1 207 ? 3.001 -0.127 -4.039 1.00 92.56 207 ILE A O 1
ATOM 1698 N N . LEU A 1 208 ? 0.847 -0.668 -4.396 1.00 93.31 208 LEU A N 1
ATOM 1699 C CA . LEU A 1 208 ? 0.982 -0.979 -5.826 1.00 93.31 208 LEU A CA 1
ATOM 1700 C C . LEU A 1 208 ? 1.405 0.208 -6.691 1.00 93.31 208 LEU A C 1
ATOM 1702 O O . LEU A 1 208 ? 1.889 0.018 -7.806 1.00 93.31 208 LEU A O 1
ATOM 1706 N N . MET A 1 209 ? 1.221 1.434 -6.223 1.00 91.00 209 MET A N 1
ATOM 1707 C CA . MET A 1 209 ? 1.519 2.631 -6.999 1.00 91.00 209 MET A CA 1
ATOM 1708 C C . MET A 1 209 ? 2.959 3.113 -6.757 1.00 91.00 209 MET A C 1
ATOM 1710 O O . MET A 1 209 ? 3.881 2.672 -7.447 1.00 91.00 209 MET A O 1
ATOM 1714 N N . ARG A 1 210 ? 3.205 4.039 -5.816 1.00 86.25 210 ARG A N 1
ATOM 1715 C CA . ARG A 1 210 ? 4.548 4.631 -5.633 1.00 86.25 210 ARG A CA 1
ATOM 1716 C C . ARG A 1 210 ? 5.589 3.643 -5.084 1.00 86.25 210 ARG A C 1
ATOM 1718 O O . ARG A 1 210 ? 6.668 3.584 -5.680 1.00 86.25 210 ARG A O 1
ATOM 1725 N N . PRO A 1 211 ? 5.324 2.884 -4.002 1.00 87.56 211 PRO A N 1
ATOM 1726 C CA . PRO A 1 211 ? 6.301 1.953 -3.438 1.00 87.56 211 PRO A CA 1
ATOM 1727 C C . PRO A 1 211 ? 6.729 0.876 -4.442 1.00 87.56 211 PRO A C 1
ATOM 1729 O O . PRO A 1 211 ? 7.925 0.731 -4.701 1.00 87.56 211 PRO A O 1
ATOM 1732 N N . ALA A 1 212 ? 5.772 0.204 -5.093 1.00 88.56 212 ALA A N 1
ATOM 1733 C CA . ALA A 1 212 ? 6.065 -0.795 -6.120 1.00 88.56 212 ALA A CA 1
ATOM 1734 C C . ALA A 1 212 ? 6.832 -0.203 -7.314 1.00 88.56 212 ALA A C 1
ATOM 1736 O O . ALA A 1 212 ? 7.819 -0.789 -7.749 1.00 88.56 212 ALA A O 1
ATOM 1737 N N . ASN A 1 213 ? 6.470 0.992 -7.802 1.00 88.00 213 ASN A N 1
ATOM 1738 C CA . ASN A 1 213 ? 7.227 1.662 -8.871 1.00 88.00 213 ASN A CA 1
ATOM 1739 C C . ASN A 1 213 ? 8.694 1.903 -8.494 1.00 88.00 213 ASN A C 1
ATOM 1741 O O . ASN A 1 213 ? 9.593 1.702 -9.312 1.00 88.00 213 ASN A O 1
ATOM 1745 N N . LEU A 1 214 ? 8.947 2.364 -7.266 1.00 84.00 214 LEU A N 1
ATOM 1746 C CA . LEU A 1 214 ? 10.302 2.620 -6.780 1.00 84.00 214 LEU A CA 1
ATOM 1747 C C . LEU A 1 214 ? 11.119 1.337 -6.633 1.00 84.00 214 LEU A C 1
ATOM 1749 O O . LEU A 1 214 ? 12.338 1.382 -6.832 1.00 84.00 214 LEU A O 1
ATOM 1753 N N . LEU A 1 215 ? 10.460 0.237 -6.269 1.00 84.81 215 LEU A N 1
ATOM 1754 C CA . LEU A 1 215 ? 11.059 -1.085 -6.158 1.00 84.81 215 LEU A CA 1
ATOM 1755 C C . LEU A 1 215 ? 11.390 -1.644 -7.545 1.00 84.81 215 LEU A C 1
ATOM 1757 O O . LEU A 1 215 ? 12.554 -1.943 -7.798 1.00 84.81 215 LEU A O 1
ATOM 1761 N N . ILE A 1 216 ? 10.419 -1.677 -8.465 1.00 87.88 216 ILE A N 1
ATOM 1762 C CA . ILE A 1 216 ? 10.598 -2.172 -9.841 1.00 87.88 216 ILE A CA 1
ATOM 1763 C C . ILE A 1 216 ? 11.723 -1.411 -10.530 1.00 87.88 216 ILE A C 1
ATOM 1765 O O . ILE A 1 216 ? 12.686 -2.024 -10.973 1.00 87.88 216 ILE A O 1
ATOM 1769 N N . ARG A 1 217 ? 11.662 -0.072 -10.530 1.00 86.12 217 ARG A N 1
ATOM 1770 C CA . ARG A 1 217 ? 12.690 0.769 -11.159 1.00 86.12 217 ARG A CA 1
ATOM 1771 C C . ARG A 1 217 ? 14.081 0.514 -10.587 1.00 86.12 217 ARG A C 1
ATOM 1773 O O . ARG A 1 217 ? 15.065 0.712 -11.285 1.00 86.12 217 ARG A O 1
ATOM 1780 N N . LYS A 1 218 ? 14.183 0.141 -9.308 1.00 80.81 218 LYS A N 1
ATOM 1781 C CA . LYS A 1 218 ? 15.479 -0.141 -8.692 1.00 80.81 218 LYS A CA 1
ATOM 1782 C C . LYS A 1 218 ? 15.985 -1.540 -9.030 1.00 80.81 218 LYS A C 1
ATOM 1784 O O . LYS A 1 218 ? 17.177 -1.679 -9.263 1.00 80.81 218 LYS A O 1
ATOM 1789 N N . LEU A 1 219 ? 15.120 -2.550 -9.037 1.00 85.38 219 LEU A N 1
ATOM 1790 C CA . LEU A 1 219 ? 15.518 -3.907 -9.411 1.00 85.38 219 LEU A CA 1
ATOM 1791 C C . LEU A 1 219 ? 15.877 -3.992 -10.898 1.00 85.38 219 LEU A C 1
ATOM 1793 O O . LEU A 1 219 ? 16.828 -4.678 -11.254 1.00 85.38 219 LEU A O 1
ATOM 1797 N N . SER A 1 220 ? 15.180 -3.237 -11.750 1.00 85.19 220 SER A N 1
ATOM 1798 C CA . SER A 1 220 ? 15.451 -3.198 -13.186 1.00 85.19 220 SER A CA 1
ATOM 1799 C C . SER A 1 220 ? 16.542 -2.202 -13.592 1.00 85.19 220 SER A C 1
ATOM 1801 O O . SER A 1 220 ? 16.924 -2.189 -14.757 1.00 85.19 220 SER A O 1
ATOM 1803 N N . SER A 1 221 ? 17.072 -1.369 -12.680 1.00 82.69 221 SER A N 1
ATOM 1804 C CA . SER A 1 221 ? 17.999 -0.286 -13.061 1.00 82.69 221 SER A CA 1
ATOM 1805 C C . SER A 1 221 ? 19.314 -0.779 -13.652 1.00 82.69 221 SER A C 1
ATOM 1807 O O . SER A 1 221 ? 19.920 -0.063 -14.434 1.00 82.69 221 SER A O 1
ATOM 1809 N N . ASN A 1 222 ? 19.766 -1.973 -13.263 1.00 79.81 222 ASN A N 1
ATOM 1810 C CA . ASN A 1 222 ? 21.011 -2.553 -13.776 1.00 79.81 222 ASN A CA 1
ATOM 1811 C C . ASN A 1 222 ? 20.876 -3.063 -15.219 1.00 79.81 222 ASN A C 1
ATOM 1813 O O . ASN A 1 222 ? 21.880 -3.412 -15.823 1.00 79.81 222 ASN A O 1
ATOM 1817 N N . TYR A 1 223 ? 19.648 -3.122 -15.732 1.00 83.19 223 TYR A N 1
ATOM 1818 C CA . TYR A 1 223 ? 19.311 -3.633 -17.055 1.00 83.19 223 TYR A CA 1
ATOM 1819 C C . TYR A 1 223 ? 18.745 -2.528 -17.955 1.00 83.19 223 TYR A C 1
ATOM 1821 O O . TYR A 1 223 ? 18.274 -2.819 -19.042 1.00 83.19 223 TYR A O 1
ATOM 1829 N N . ASP A 1 224 ? 18.698 -1.270 -17.494 1.00 80.50 224 ASP A N 1
ATOM 1830 C CA . ASP A 1 224 ? 18.099 -0.175 -18.262 1.00 80.50 224 ASP A CA 1
ATOM 1831 C C . ASP A 1 224 ? 19.032 0.234 -19.414 1.00 80.50 224 ASP A C 1
ATOM 1833 O O . ASP A 1 224 ? 20.071 0.836 -19.151 1.00 80.50 224 ASP A O 1
ATOM 1837 N N . PRO A 1 225 ? 18.675 -0.003 -20.690 1.00 70.62 225 PRO A N 1
ATOM 1838 C CA . PRO A 1 225 ? 19.561 0.284 -21.823 1.00 70.62 225 PRO A CA 1
ATOM 1839 C C . PRO A 1 225 ? 19.876 1.782 -21.976 1.00 70.62 225 PRO A C 1
ATOM 1841 O O . PRO A 1 225 ? 20.813 2.166 -22.676 1.00 70.62 225 PRO A O 1
ATOM 1844 N N . LYS A 1 226 ? 19.108 2.667 -21.319 1.00 66.44 226 LYS A N 1
ATOM 1845 C CA . LYS A 1 226 ? 19.363 4.112 -21.336 1.00 66.44 226 LYS A CA 1
ATOM 1846 C C . LYS A 1 226 ? 20.512 4.535 -20.435 1.00 66.44 226 LYS A C 1
ATOM 1848 O O . LYS A 1 226 ? 21.017 5.633 -20.656 1.00 66.44 226 LYS A O 1
ATOM 1853 N N . SER A 1 227 ? 20.924 3.730 -19.447 1.00 55.94 227 SER A N 1
ATOM 1854 C CA . SER A 1 227 ? 22.093 4.085 -18.633 1.00 55.94 227 SER A CA 1
ATOM 1855 C C . SER A 1 227 ? 23.318 4.238 -19.523 1.00 55.94 227 SER A C 1
ATOM 1857 O O . SER A 1 227 ? 24.000 5.256 -19.454 1.00 55.94 227 SER A O 1
ATOM 1859 N N . ASP A 1 228 ? 23.525 3.299 -20.440 1.00 49.62 228 ASP A N 1
ATOM 1860 C CA . ASP A 1 228 ? 24.759 3.203 -21.219 1.00 49.62 228 ASP A CA 1
ATOM 1861 C C . ASP A 1 228 ? 24.839 4.276 -22.314 1.00 49.62 228 ASP A C 1
ATOM 1863 O O . ASP A 1 228 ? 25.906 4.843 -22.561 1.00 49.62 228 ASP A O 1
ATOM 1867 N N . LEU A 1 229 ? 23.695 4.655 -22.893 1.00 51.88 229 LEU A N 1
ATOM 1868 C CA . LEU A 1 229 ? 23.588 5.749 -23.866 1.00 51.88 229 LEU A CA 1
ATOM 1869 C C . LEU A 1 229 ? 23.823 7.138 -23.244 1.00 51.88 229 LEU A C 1
ATOM 1871 O O . LEU A 1 229 ? 24.438 7.990 -23.886 1.00 51.88 229 LEU A O 1
ATOM 1875 N N . ASP A 1 230 ? 23.383 7.375 -22.002 1.00 48.53 230 ASP A N 1
ATOM 1876 C CA . ASP A 1 230 ? 23.629 8.641 -21.286 1.00 48.53 230 ASP A CA 1
ATOM 1877 C C . ASP A 1 230 ? 25.098 8.758 -20.821 1.00 48.53 230 ASP A C 1
ATOM 1879 O O . ASP A 1 230 ? 25.627 9.868 -20.714 1.00 48.53 230 ASP A O 1
ATOM 1883 N N . TYR A 1 231 ? 25.788 7.631 -20.586 1.00 41.41 231 TYR A N 1
ATOM 1884 C CA . TYR A 1 231 ? 27.231 7.604 -20.312 1.00 41.41 231 TYR A CA 1
ATOM 1885 C C . TYR A 1 231 ? 28.069 7.831 -21.581 1.00 41.41 231 TYR A C 1
ATOM 1887 O O . TYR A 1 231 ? 28.964 8.673 -21.555 1.00 41.41 231 TYR A O 1
ATOM 1895 N N . LEU A 1 232 ? 27.758 7.176 -22.707 1.00 44.97 232 LEU A N 1
ATOM 1896 C CA . LEU A 1 232 ? 28.448 7.381 -23.995 1.00 44.97 232 LEU A CA 1
ATOM 1897 C C . LEU A 1 232 ? 28.189 8.773 -24.601 1.00 44.97 232 LEU A C 1
ATOM 1899 O O . LEU A 1 232 ? 29.111 9.410 -25.114 1.00 44.97 232 LEU A O 1
ATOM 1903 N N . GLY A 1 233 ? 26.965 9.295 -24.474 1.00 46.75 233 GLY A N 1
ATOM 1904 C CA . GLY A 1 233 ? 26.582 10.627 -24.954 1.00 46.75 233 GLY A CA 1
ATOM 1905 C C . GLY A 1 233 ? 27.249 11.791 -24.210 1.00 46.75 233 GLY A C 1
ATOM 1906 O O . GLY A 1 233 ? 27.272 12.906 -24.726 1.00 46.75 233 GLY A O 1
ATOM 1907 N N . ARG A 1 234 ? 27.837 11.552 -23.028 1.00 45.09 234 ARG A N 1
ATOM 1908 C CA . ARG A 1 234 ? 28.662 12.544 -22.311 1.00 45.09 234 ARG A CA 1
ATOM 1909 C C . ARG A 1 234 ? 30.091 12.650 -22.847 1.00 45.09 234 ARG A C 1
ATOM 1911 O O . ARG A 1 234 ? 30.728 13.672 -22.618 1.00 45.09 234 ARG A O 1
ATOM 1918 N N . PHE A 1 235 ? 30.584 11.634 -23.558 1.00 46.50 235 PHE A N 1
ATOM 1919 C CA . PHE A 1 235 ? 31.928 11.626 -24.153 1.00 46.50 235 PHE A CA 1
ATOM 1920 C C . PHE A 1 235 ? 31.936 12.005 -25.637 1.00 46.50 235 PHE A C 1
ATOM 1922 O O . PHE A 1 235 ? 32.989 12.329 -26.182 1.00 46.50 235 PHE A O 1
ATOM 1929 N N . THR A 1 236 ? 30.777 12.021 -26.297 1.00 43.59 236 THR A N 1
ATOM 1930 C CA . THR A 1 236 ? 30.659 12.455 -27.691 1.00 43.59 236 THR A CA 1
ATOM 1931 C C . THR A 1 236 ? 29.777 13.695 -27.791 1.00 43.59 236 THR A C 1
ATOM 1933 O O . THR A 1 236 ? 28.575 13.612 -27.553 1.00 43.59 236 THR A O 1
ATOM 1936 N N . ASN A 1 237 ? 30.339 14.827 -28.229 1.00 41.56 237 ASN A N 1
ATOM 1937 C CA . ASN A 1 237 ? 29.611 16.050 -28.615 1.00 41.56 237 ASN A CA 1
ATOM 1938 C C . ASN A 1 237 ? 28.777 15.851 -29.903 1.00 41.56 237 ASN A C 1
ATOM 1940 O O . ASN A 1 237 ? 28.829 16.659 -30.826 1.00 41.56 237 ASN A O 1
ATOM 1944 N N . LYS A 1 238 ? 28.021 14.755 -30.012 1.00 39.75 238 LYS A N 1
ATOM 1945 C CA . LYS A 1 238 ? 27.038 14.554 -31.075 1.00 39.75 238 LYS A CA 1
ATOM 1946 C C . LYS A 1 238 ? 25.656 14.803 -30.497 1.00 39.75 238 LYS A C 1
ATOM 1948 O O . LYS A 1 238 ? 25.066 13.936 -29.855 1.00 39.75 238 LYS A O 1
ATOM 1953 N N . SER A 1 239 ? 25.139 15.993 -30.787 1.00 42.34 239 SER A N 1
ATOM 1954 C CA . SER A 1 239 ? 23.721 16.347 -30.794 1.00 42.34 239 SER A CA 1
ATOM 1955 C C . SER A 1 239 ? 22.969 15.454 -31.787 1.00 42.34 239 SER A C 1
ATOM 1957 O O . SER A 1 239 ? 22.540 15.869 -32.858 1.00 42.34 239 SER A O 1
ATOM 1959 N N . SER A 1 240 ? 22.836 14.178 -31.439 1.00 37.41 240 SER A N 1
ATOM 1960 C CA . SER A 1 240 ? 21.888 13.288 -32.087 1.00 37.41 240 SER A CA 1
ATOM 1961 C C . SER A 1 240 ? 20.481 13.738 -31.672 1.00 37.41 240 SER A C 1
ATOM 1963 O O . SER A 1 240 ? 20.250 14.032 -30.492 1.00 37.41 240 SER A O 1
ATOM 1965 N N . PRO A 1 241 ? 19.534 13.867 -32.617 1.00 36.38 241 PRO A N 1
ATOM 1966 C CA . PRO A 1 241 ? 18.167 14.214 -32.275 1.00 36.38 241 PRO A CA 1
ATOM 1967 C C . PRO A 1 241 ? 17.637 13.097 -31.377 1.00 36.38 241 PRO A C 1
ATOM 1969 O O . PRO A 1 241 ? 17.606 11.936 -31.782 1.00 36.38 241 PRO A O 1
ATOM 1972 N N . LYS A 1 242 ? 17.272 13.437 -30.132 1.00 45.66 242 LYS A N 1
ATOM 1973 C CA . LYS A 1 242 ? 16.602 12.508 -29.214 1.00 45.66 242 LYS A CA 1
ATOM 1974 C C . LYS A 1 242 ? 15.450 11.858 -29.990 1.00 45.66 242 LYS A C 1
ATOM 1976 O O . LYS A 1 242 ? 14.554 12.603 -30.398 1.00 45.66 242 LYS A O 1
ATOM 1981 N N . PRO A 1 243 ? 15.443 10.530 -30.215 1.00 43.97 243 PRO A N 1
ATOM 1982 C CA . PRO A 1 243 ? 14.305 9.889 -30.859 1.00 43.97 243 PRO A CA 1
ATOM 1983 C C . PRO A 1 243 ? 13.079 10.228 -30.019 1.00 43.97 243 PRO A C 1
ATOM 1985 O O . PRO A 1 243 ? 13.185 10.197 -28.792 1.00 43.97 243 PRO A O 1
ATOM 1988 N N . ALA A 1 244 ? 11.989 10.642 -30.677 1.00 49.19 244 ALA A N 1
ATOM 1989 C CA . ALA A 1 244 ? 10.772 11.206 -30.090 1.00 49.19 244 ALA A CA 1
ATOM 1990 C C . ALA A 1 244 ? 10.406 10.519 -28.763 1.00 49.19 244 ALA A C 1
ATOM 1992 O O . ALA A 1 244 ? 9.740 9.484 -28.719 1.00 49.19 244 ALA A O 1
ATOM 1993 N N . ALA A 1 245 ? 10.923 11.063 -27.662 1.00 55.88 245 ALA A N 1
ATOM 1994 C CA . ALA A 1 245 ? 10.798 10.439 -26.364 1.00 55.88 245 ALA A CA 1
ATOM 1995 C C . ALA A 1 245 ? 9.368 10.714 -25.912 1.00 55.88 245 ALA A C 1
ATOM 1997 O O . ALA A 1 245 ? 8.997 11.876 -25.753 1.00 55.88 245 ALA A O 1
ATOM 1998 N N . GLY A 1 246 ? 8.561 9.658 -25.773 1.00 60.62 246 GLY A N 1
ATOM 1999 C CA . GLY A 1 246 ? 7.157 9.767 -25.374 1.00 60.62 246 GLY A CA 1
ATOM 2000 C C . GLY A 1 246 ? 6.937 10.622 -24.118 1.00 60.62 246 GLY A C 1
ATOM 2001 O O . GLY A 1 246 ? 7.875 10.976 -23.400 1.00 60.62 246 GLY A O 1
ATOM 2002 N N . PHE A 1 247 ? 5.676 10.952 -23.832 1.00 69.88 247 PHE A N 1
ATOM 2003 C CA . PHE A 1 247 ? 5.312 11.878 -22.756 1.00 69.88 247 PHE A CA 1
ATOM 2004 C C . PHE A 1 247 ? 6.001 11.552 -21.420 1.00 69.88 247 PHE A C 1
ATOM 2006 O O . PHE A 1 247 ? 5.995 10.409 -20.944 1.00 69.88 247 PHE A O 1
ATOM 2013 N N . ARG A 1 248 ? 6.586 12.580 -20.784 1.00 73.19 248 ARG A N 1
ATOM 2014 C CA . ARG A 1 248 ? 7.217 12.451 -19.461 1.00 73.19 248 ARG A CA 1
ATOM 2015 C C . ARG A 1 248 ? 6.213 11.847 -18.476 1.00 73.19 248 ARG A C 1
ATOM 2017 O O . ARG A 1 248 ? 5.119 12.367 -18.304 1.00 73.19 248 ARG A O 1
ATOM 2024 N N . GLY A 1 249 ? 6.596 10.750 -17.824 1.00 75.19 249 GLY A N 1
ATOM 2025 C CA . GLY A 1 249 ? 5.755 10.065 -16.836 1.00 75.19 249 GLY A CA 1
ATOM 2026 C C . GLY A 1 249 ? 4.773 9.033 -17.403 1.00 75.19 249 GLY A C 1
ATOM 2027 O O . GLY A 1 249 ? 4.233 8.254 -16.618 1.00 75.19 249 GLY A O 1
ATOM 2028 N N . ALA A 1 250 ? 4.606 8.927 -18.728 1.00 80.62 250 ALA A N 1
ATOM 2029 C CA . ALA A 1 250 ? 3.689 7.953 -19.332 1.00 80.62 250 ALA A CA 1
ATOM 2030 C C . ALA A 1 250 ? 4.022 6.506 -18.939 1.00 80.62 250 ALA A C 1
ATOM 2032 O O . ALA A 1 250 ? 3.129 5.738 -18.606 1.00 80.62 250 ALA A O 1
ATOM 2033 N N . GLY A 1 251 ? 5.309 6.145 -18.875 1.00 81.25 251 GLY A N 1
ATOM 2034 C CA . GLY A 1 251 ? 5.728 4.808 -18.437 1.00 81.25 251 GLY A CA 1
ATOM 2035 C C . GLY A 1 251 ? 5.306 4.465 -17.002 1.00 81.25 251 GLY A C 1
ATOM 2036 O O . GLY A 1 251 ? 4.891 3.339 -16.746 1.00 81.25 251 GLY A O 1
ATOM 2037 N N . ALA A 1 252 ? 5.355 5.432 -16.078 1.00 83.69 252 ALA A N 1
ATOM 2038 C CA . ALA A 1 252 ? 4.921 5.226 -14.694 1.00 83.69 252 ALA A CA 1
ATOM 2039 C C . ALA A 1 252 ? 3.393 5.108 -14.589 1.00 83.69 252 ALA A C 1
ATOM 2041 O O . ALA A 1 252 ? 2.894 4.291 -13.818 1.00 83.69 252 ALA A O 1
ATOM 2042 N N . MET A 1 253 ? 2.657 5.890 -15.387 1.00 86.56 253 MET A N 1
ATOM 2043 C CA . MET A 1 253 ? 1.197 5.803 -15.457 1.00 86.56 253 MET A CA 1
ATOM 2044 C C . MET A 1 253 ? 0.743 4.458 -16.035 1.00 86.56 253 MET A C 1
ATOM 2046 O O . MET A 1 253 ? -0.096 3.797 -15.432 1.00 86.56 253 MET A O 1
ATOM 2050 N N . ILE A 1 254 ? 1.349 4.016 -17.142 1.00 88.69 254 ILE A N 1
ATOM 2051 C CA . ILE A 1 254 ? 1.075 2.705 -17.751 1.00 88.69 254 ILE A CA 1
ATOM 2052 C C . ILE A 1 254 ? 1.333 1.586 -16.738 1.00 88.69 254 ILE A C 1
ATOM 2054 O O . ILE A 1 254 ? 0.471 0.736 -16.547 1.00 88.69 254 ILE A O 1
ATOM 2058 N N . GLY A 1 255 ? 2.471 1.621 -16.035 1.00 90.25 255 GLY A N 1
ATOM 2059 C CA . GLY A 1 255 ? 2.786 0.619 -15.014 1.00 90.25 255 GLY A CA 1
ATOM 2060 C C . GLY A 1 255 ? 1.789 0.599 -13.848 1.00 90.25 255 GLY A C 1
ATOM 2061 O O . GLY A 1 255 ? 1.459 -0.473 -13.349 1.00 90.25 255 GLY A O 1
ATOM 2062 N N . ASN A 1 256 ? 1.273 1.760 -13.421 1.00 92.50 256 ASN A N 1
ATOM 2063 C CA . ASN A 1 256 ? 0.220 1.815 -12.400 1.00 92.50 256 ASN A CA 1
ATOM 2064 C C . ASN A 1 256 ? -1.082 1.178 -12.897 1.00 92.50 256 ASN A C 1
ATOM 2066 O O . ASN A 1 256 ? -1.670 0.371 -12.182 1.00 92.50 256 ASN A O 1
ATOM 2070 N N . LEU A 1 257 ? -1.520 1.532 -14.109 1.00 92.62 257 LEU A N 1
ATOM 2071 C CA . LEU A 1 257 ? -2.757 1.014 -14.697 1.00 92.62 257 LEU A CA 1
ATOM 2072 C C . LEU A 1 257 ? -2.691 -0.501 -14.904 1.00 92.62 257 LEU A C 1
ATOM 2074 O O . LEU A 1 257 ? -3.620 -1.206 -14.527 1.00 92.62 257 LEU A O 1
ATOM 2078 N N . GLU A 1 258 ? -1.572 -1.002 -15.429 1.00 94.75 258 GLU A N 1
ATOM 2079 C CA . GLU A 1 258 ? -1.315 -2.435 -15.588 1.00 94.75 258 GLU A CA 1
ATOM 2080 C C . GLU A 1 258 ? -1.492 -3.182 -14.264 1.00 94.75 258 GLU A C 1
ATOM 2082 O O . GLU A 1 258 ? -2.259 -4.138 -14.193 1.00 94.75 258 GLU A O 1
ATOM 2087 N N . ARG A 1 259 ? -0.842 -2.722 -13.189 1.00 96.25 259 ARG A N 1
ATOM 2088 C CA . ARG A 1 259 ? -0.921 -3.394 -11.885 1.00 96.25 259 ARG A CA 1
ATOM 2089 C C . ARG A 1 259 ? -2.306 -3.322 -11.251 1.00 96.25 259 ARG A C 1
ATOM 2091 O O . ARG A 1 259 ? -2.740 -4.303 -10.657 1.00 96.25 259 ARG A O 1
ATOM 2098 N N . ILE A 1 260 ? -3.019 -2.202 -11.395 1.00 95.94 260 ILE A N 1
ATOM 2099 C CA . ILE A 1 260 ? -4.409 -2.090 -10.923 1.00 95.94 260 ILE A CA 1
ATOM 2100 C C . ILE A 1 260 ? -5.288 -3.113 -11.642 1.00 95.94 260 ILE A C 1
ATOM 2102 O O . ILE A 1 260 ? -6.044 -3.836 -11.002 1.00 95.94 260 ILE A O 1
ATOM 2106 N N . MET A 1 261 ? -5.157 -3.227 -12.959 1.00 95.62 261 MET A N 1
ATOM 2107 C CA . MET A 1 261 ? -5.952 -4.180 -13.724 1.00 95.62 261 MET A CA 1
ATOM 2108 C C . MET A 1 261 ? -5.579 -5.640 -13.432 1.00 95.62 261 MET A C 1
ATOM 2110 O O . MET A 1 261 ? -6.465 -6.494 -13.378 1.00 95.62 261 MET A O 1
ATOM 2114 N N . ILE A 1 262 ? -4.296 -5.938 -13.195 1.00 97.12 262 ILE A N 1
ATOM 2115 C CA . ILE A 1 262 ? -3.860 -7.265 -12.733 1.00 97.12 262 ILE A CA 1
ATOM 2116 C C . ILE A 1 262 ? -4.496 -7.587 -11.374 1.00 97.12 262 ILE A C 1
ATOM 2118 O O . ILE A 1 262 ? -5.040 -8.675 -11.204 1.00 97.12 262 ILE A O 1
ATOM 2122 N N . LEU A 1 263 ? -4.501 -6.640 -10.428 1.00 97.25 263 LEU A N 1
ATOM 2123 C CA . LEU A 1 263 ? -5.159 -6.826 -9.131 1.00 97.25 263 LEU A CA 1
ATOM 2124 C C . LEU A 1 263 ? -6.657 -7.118 -9.300 1.00 97.25 263 LEU A C 1
ATOM 2126 O O . LEU A 1 263 ? -7.158 -8.068 -8.707 1.00 97.25 263 LEU A O 1
ATOM 2130 N N . LEU A 1 264 ? -7.364 -6.337 -10.124 1.00 95.69 264 LEU A N 1
ATOM 2131 C CA . LEU A 1 264 ? -8.792 -6.550 -10.399 1.00 95.69 264 LEU A CA 1
ATOM 2132 C C . LEU A 1 264 ? -9.062 -7.927 -11.025 1.00 95.69 264 LEU A C 1
ATOM 2134 O O . LEU A 1 264 ? -10.071 -8.564 -10.725 1.00 95.69 264 LEU A O 1
ATOM 2138 N N . SER A 1 265 ? -8.143 -8.415 -11.855 1.00 96.38 265 SER A N 1
ATOM 2139 C CA . SER A 1 265 ? -8.222 -9.756 -12.442 1.00 96.38 265 SER A CA 1
ATOM 2140 C C . SER A 1 265 ? -8.113 -10.846 -11.374 1.00 96.38 265 SER A C 1
ATOM 2142 O O . SER A 1 265 ? -8.947 -11.745 -11.332 1.00 96.38 265 SER A O 1
ATOM 2144 N N . PHE A 1 266 ? -7.154 -10.732 -10.447 1.00 96.00 266 PHE A N 1
ATOM 2145 C CA . PHE A 1 266 ? -7.046 -11.671 -9.325 1.00 96.00 266 PHE A CA 1
ATOM 2146 C C . PHE A 1 266 ? -8.274 -11.633 -8.411 1.00 96.00 266 PHE A C 1
ATOM 2148 O O . PHE A 1 266 ? -8.795 -12.677 -8.036 1.00 96.00 266 PHE A O 1
ATOM 2155 N N . VAL A 1 267 ? -8.777 -10.438 -8.096 1.00 94.69 267 VAL A N 1
ATOM 2156 C CA . VAL A 1 267 ? -9.959 -10.256 -7.238 1.00 94.69 267 VAL A CA 1
ATOM 2157 C C . VAL A 1 267 ? -11.225 -10.827 -7.878 1.00 94.69 267 VAL A C 1
ATOM 2159 O O . VAL A 1 267 ? -12.052 -11.406 -7.184 1.00 94.69 267 VAL A O 1
ATOM 2162 N N . SER A 1 268 ? -11.378 -10.693 -9.197 1.00 93.94 268 SER A N 1
ATOM 2163 C CA . SER A 1 268 ? -12.524 -11.251 -9.930 1.00 93.94 268 SER A CA 1
ATOM 2164 C C . SER A 1 268 ? -12.419 -12.757 -10.200 1.00 93.94 268 SER A C 1
ATOM 2166 O O . SER A 1 268 ? -13.379 -13.348 -10.687 1.00 93.94 268 SER A O 1
ATOM 2168 N N . GLY A 1 269 ? -11.262 -13.376 -9.938 1.00 94.19 269 GLY A N 1
ATOM 2169 C CA . GLY A 1 269 ? -10.983 -14.770 -10.295 1.00 94.19 269 GLY A CA 1
ATOM 2170 C C . GLY A 1 269 ? -10.829 -15.015 -11.803 1.00 94.19 269 GLY A C 1
ATOM 2171 O O . GLY A 1 269 ? -10.650 -16.157 -12.222 1.00 94.19 269 GLY A O 1
ATOM 2172 N N . ASN A 1 270 ? -10.877 -13.968 -12.633 1.00 95.12 270 ASN A N 1
ATOM 2173 C CA . ASN A 1 270 ? -10.746 -14.073 -14.081 1.00 95.12 270 ASN A CA 1
ATOM 2174 C C . ASN A 1 270 ? -9.358 -13.602 -14.530 1.00 95.12 270 ASN A C 1
ATOM 2176 O O . ASN A 1 270 ? -9.035 -12.421 -14.439 1.00 95.12 270 ASN A O 1
ATOM 2180 N N . LEU A 1 271 ? -8.551 -14.516 -15.075 1.00 95.06 271 LEU A N 1
ATOM 2181 C CA . LEU A 1 271 ? -7.185 -14.224 -15.526 1.00 95.06 271 LEU A CA 1
ATOM 2182 C C . LEU A 1 271 ? -7.105 -13.649 -16.955 1.00 95.06 271 LEU A C 1
ATOM 2184 O O . LEU A 1 271 ? -6.039 -13.185 -17.362 1.00 95.06 271 LEU A O 1
ATOM 2188 N N . ILE A 1 272 ? -8.210 -13.624 -17.713 1.00 95.25 272 ILE A N 1
ATOM 2189 C CA . ILE A 1 272 ? -8.254 -13.110 -19.096 1.00 95.25 272 ILE A CA 1
ATOM 2190 C C . ILE A 1 272 ? -7.735 -11.662 -19.211 1.00 95.25 272 ILE A C 1
ATOM 2192 O O . ILE A 1 272 ? -6.935 -11.402 -20.116 1.00 95.25 272 ILE A O 1
ATOM 2196 N N . PRO A 1 273 ? -8.108 -10.705 -18.333 1.00 94.38 273 PRO A N 1
ATOM 2197 C CA . PRO A 1 273 ? -7.649 -9.328 -18.487 1.00 94.38 273 PRO A CA 1
ATOM 2198 C C . PRO A 1 273 ? -6.135 -9.178 -18.282 1.00 94.38 273 PRO A C 1
ATOM 2200 O O . PRO A 1 273 ? -5.531 -8.314 -18.915 1.00 94.38 273 PRO A O 1
ATOM 2203 N N . ILE A 1 274 ? -5.493 -10.042 -17.482 1.00 94.50 274 ILE A N 1
ATOM 2204 C CA . ILE A 1 274 ? -4.026 -10.064 -17.342 1.00 94.50 274 ILE A CA 1
ATOM 2205 C C . ILE A 1 274 ? -3.389 -10.364 -18.696 1.00 94.50 274 ILE A C 1
ATOM 2207 O O . ILE A 1 274 ? -2.545 -9.599 -19.159 1.00 94.50 274 ILE A O 1
ATOM 2211 N N . VAL A 1 275 ? -3.827 -11.444 -19.351 1.00 94.00 275 VAL A N 1
ATOM 2212 C CA . VAL A 1 275 ? -3.310 -11.847 -20.666 1.00 94.00 275 VAL A CA 1
ATOM 2213 C C . VAL A 1 275 ? -3.490 -10.711 -21.671 1.00 94.00 275 VAL A C 1
ATOM 2215 O O . VAL A 1 275 ? -2.522 -10.298 -22.303 1.00 94.00 275 VAL A O 1
ATOM 2218 N N . ALA A 1 276 ? -4.693 -10.135 -21.747 1.00 94.31 276 ALA A N 1
ATOM 2219 C CA . ALA A 1 276 ? -4.994 -9.043 -22.669 1.00 94.31 276 ALA A CA 1
ATOM 2220 C C . ALA A 1 276 ? -4.076 -7.825 -22.468 1.00 94.31 276 ALA A C 1
ATOM 2222 O O . ALA A 1 276 ? -3.542 -7.275 -23.430 1.00 94.31 276 ALA A O 1
ATOM 2223 N N . ILE A 1 277 ? -3.849 -7.407 -21.223 1.00 94.31 277 ILE A N 1
ATOM 2224 C CA . ILE A 1 277 ? -3.049 -6.215 -20.916 1.00 94.31 277 ILE A CA 1
ATOM 2225 C C . ILE A 1 277 ? -1.572 -6.444 -21.204 1.00 94.31 277 ILE A C 1
ATOM 2227 O O . ILE A 1 277 ? -0.921 -5.568 -21.777 1.00 94.31 277 ILE A O 1
ATOM 2231 N N . LEU A 1 278 ? -1.047 -7.619 -20.852 1.00 93.69 278 LEU A N 1
ATOM 2232 C CA . LEU A 1 278 ? 0.327 -7.992 -21.171 1.00 93.69 278 LEU A CA 1
ATOM 2233 C C . LEU A 1 278 ? 0.542 -8.047 -22.691 1.00 93.69 278 LEU A C 1
ATOM 2235 O O . LEU A 1 278 ? 1.542 -7.518 -23.182 1.00 93.69 278 LEU A O 1
ATOM 2239 N N . SER A 1 279 ? -0.425 -8.582 -23.444 1.00 94.56 279 SER A N 1
ATOM 2240 C CA . SER A 1 279 ? -0.406 -8.585 -24.910 1.00 94.56 279 SER A CA 1
ATOM 2241 C C . SER A 1 279 ? -0.438 -7.174 -25.497 1.00 94.56 279 SER A C 1
ATOM 2243 O O . SER A 1 279 ? 0.404 -6.855 -26.333 1.00 94.56 279 SER A O 1
ATOM 2245 N N . ILE A 1 280 ? -1.340 -6.297 -25.039 1.00 93.56 280 ILE A N 1
ATOM 2246 C CA . ILE A 1 280 ? -1.411 -4.897 -25.500 1.00 93.56 280 ILE A CA 1
ATOM 2247 C C . ILE A 1 280 ? -0.087 -4.173 -25.222 1.00 93.56 280 ILE A C 1
ATOM 2249 O O . ILE A 1 280 ? 0.434 -3.462 -26.083 1.00 93.56 280 ILE A O 1
ATOM 2253 N N . LYS A 1 281 ? 0.485 -4.376 -24.030 1.00 90.69 281 LYS A N 1
ATOM 2254 C CA . LYS A 1 281 ? 1.751 -3.763 -23.616 1.00 90.69 281 LYS A CA 1
ATOM 2255 C C . LYS A 1 281 ? 2.922 -4.216 -24.492 1.00 90.69 281 LYS A C 1
ATOM 2257 O O . LYS A 1 281 ? 3.739 -3.378 -24.879 1.00 90.69 281 LYS A O 1
ATOM 2262 N N . ALA A 1 282 ? 3.003 -5.511 -24.799 1.00 92.06 282 ALA A N 1
ATOM 2263 C CA . ALA A 1 282 ? 4.017 -6.067 -25.691 1.00 92.06 282 ALA A CA 1
ATOM 2264 C C . ALA A 1 282 ? 3.815 -5.582 -27.134 1.00 92.06 282 ALA A C 1
ATOM 2266 O O . ALA A 1 282 ? 4.766 -5.126 -27.763 1.00 92.06 282 ALA A O 1
ATOM 2267 N N . PHE A 1 283 ? 2.575 -5.580 -27.628 1.00 93.56 283 PHE A N 1
ATOM 2268 C CA . PHE A 1 283 ? 2.233 -5.129 -28.977 1.00 93.56 283 PHE A CA 1
ATOM 2269 C C . PHE A 1 283 ? 2.609 -3.660 -29.210 1.00 93.56 283 PHE A C 1
ATOM 2271 O O . PHE A 1 283 ? 3.284 -3.336 -30.185 1.00 93.56 283 PHE A O 1
ATOM 2278 N N . ALA A 1 284 ? 2.283 -2.773 -28.264 1.00 89.06 284 ALA A N 1
ATOM 2279 C CA . ALA A 1 284 ? 2.619 -1.350 -28.345 1.00 89.06 284 ALA A CA 1
ATOM 2280 C C . ALA A 1 284 ? 4.136 -1.068 -28.389 1.00 89.06 284 ALA A C 1
ATOM 2282 O O . ALA A 1 284 ? 4.551 0.028 -28.766 1.00 89.06 284 ALA A O 1
ATOM 2283 N N . ARG A 1 285 ? 4.971 -2.033 -27.982 1.00 88.06 285 ARG A N 1
ATOM 2284 C CA . ARG A 1 285 ? 6.439 -1.928 -27.964 1.00 88.06 285 ARG A CA 1
ATOM 2285 C C . ARG A 1 285 ? 7.125 -2.958 -28.858 1.00 88.06 285 ARG A C 1
ATOM 2287 O O . ARG A 1 285 ? 8.346 -3.062 -28.806 1.00 88.06 285 ARG A O 1
ATOM 2294 N N . TYR A 1 286 ? 6.367 -3.665 -29.697 1.00 91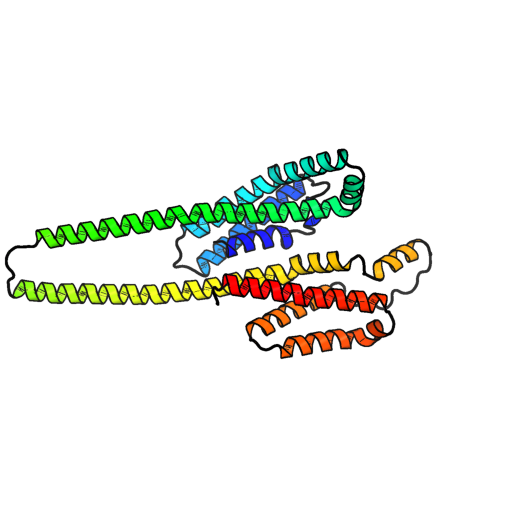.56 286 TYR A N 1
ATOM 2295 C CA . TYR A 1 286 ? 6.841 -4.819 -30.459 1.00 91.56 286 TYR A CA 1
ATOM 2296 C C . TYR A 1 286 ? 8.104 -4.512 -31.266 1.00 91.56 286 TYR A C 1
ATOM 2298 O O . TYR A 1 286 ? 9.093 -5.227 -31.152 1.00 91.56 286 TYR A O 1
ATOM 2306 N N . LYS A 1 287 ? 8.109 -3.391 -31.998 1.00 90.75 287 LYS A N 1
ATOM 2307 C CA . LYS A 1 287 ? 9.258 -2.975 -32.811 1.00 90.75 287 LYS A CA 1
ATOM 2308 C C . LYS A 1 287 ? 10.555 -2.885 -31.991 1.00 90.75 287 LYS A C 1
ATOM 2310 O O . LYS A 1 287 ? 11.556 -3.473 -32.366 1.00 90.75 287 LYS A O 1
ATOM 2315 N N . LEU A 1 288 ? 10.508 -2.217 -30.836 1.00 86.12 288 LEU A N 1
ATOM 2316 C CA . LEU A 1 288 ? 11.664 -2.064 -29.943 1.00 86.12 288 LEU A CA 1
ATOM 2317 C C . LEU A 1 288 ? 12.083 -3.391 -29.296 1.00 86.12 288 LEU A C 1
ATOM 2319 O O . LEU A 1 288 ? 13.266 -3.619 -29.101 1.00 86.12 288 LEU A O 1
ATOM 2323 N N . ILE A 1 289 ? 11.122 -4.256 -28.962 1.00 89.31 289 ILE A N 1
ATOM 2324 C CA . ILE A 1 289 ? 11.389 -5.579 -28.375 1.00 89.31 289 ILE A CA 1
ATOM 2325 C C . ILE A 1 289 ? 12.137 -6.481 -29.368 1.00 89.31 289 ILE A C 1
ATOM 2327 O O . ILE A 1 289 ? 12.992 -7.259 -28.957 1.00 89.31 289 ILE A O 1
ATOM 2331 N N . VAL A 1 290 ? 11.813 -6.393 -30.660 1.00 90.62 290 VAL A N 1
ATOM 2332 C CA . VAL A 1 290 ? 12.447 -7.206 -31.710 1.00 90.62 290 VAL A CA 1
ATOM 2333 C C . VAL A 1 290 ? 13.802 -6.636 -32.135 1.00 90.62 290 VAL A C 1
ATOM 2335 O O . VAL A 1 290 ? 14.722 -7.399 -32.411 1.00 90.62 290 VAL A O 1
ATOM 2338 N N . GLU A 1 291 ? 13.929 -5.310 -32.199 1.00 90.88 291 GLU A N 1
ATOM 2339 C CA . GLU A 1 291 ? 15.129 -4.639 -32.719 1.00 90.88 291 GLU A CA 1
ATOM 2340 C C . GLU A 1 291 ? 16.242 -4.453 -31.671 1.00 90.88 291 GLU A C 1
ATOM 2342 O O . GLU A 1 291 ? 17.408 -4.350 -32.046 1.00 90.88 291 GLU A O 1
ATOM 2347 N N . ASP A 1 292 ? 15.914 -4.414 -30.373 1.00 89.19 292 ASP A N 1
ATOM 2348 C CA . ASP A 1 292 ? 16.867 -4.155 -29.285 1.00 89.19 292 ASP A CA 1
ATOM 2349 C C . ASP A 1 292 ? 16.748 -5.222 -28.180 1.00 89.19 292 ASP A C 1
ATOM 2351 O O . ASP A 1 292 ? 15.816 -5.224 -27.369 1.00 89.19 292 ASP A O 1
ATOM 2355 N N . ALA A 1 293 ? 17.725 -6.136 -28.142 1.00 88.75 293 ALA A N 1
ATOM 2356 C CA . ALA A 1 293 ? 17.779 -7.231 -27.174 1.00 88.75 293 ALA A CA 1
ATOM 2357 C C . ALA A 1 293 ? 17.863 -6.730 -25.719 1.00 88.75 293 ALA A C 1
ATOM 2359 O O . ALA A 1 293 ? 17.141 -7.231 -24.856 1.00 88.75 293 ALA A O 1
ATOM 2360 N N . SER A 1 294 ? 18.663 -5.695 -25.451 1.00 87.62 294 SER A N 1
ATOM 2361 C CA . SER A 1 294 ? 18.808 -5.117 -24.109 1.00 87.62 294 SER A CA 1
ATOM 2362 C C . SER A 1 294 ? 17.499 -4.477 -23.640 1.00 87.62 294 SER A C 1
ATOM 2364 O O . SER A 1 294 ? 17.083 -4.632 -22.488 1.00 87.62 294 SER A O 1
ATOM 236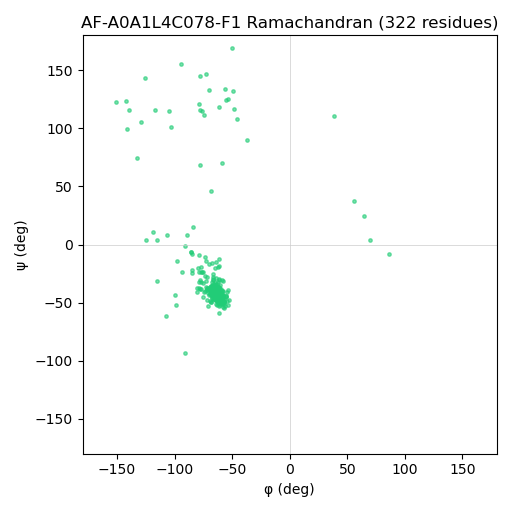6 N N . PHE A 1 295 ? 16.791 -3.791 -24.542 1.00 88.31 295 PHE A N 1
ATOM 2367 C CA . PHE A 1 295 ? 15.456 -3.276 -24.248 1.00 88.31 295 PHE A CA 1
ATOM 2368 C C . PHE A 1 295 ? 14.434 -4.390 -24.009 1.00 88.31 295 PHE A C 1
ATOM 2370 O O . PHE A 1 295 ? 13.595 -4.261 -23.112 1.00 88.31 295 PHE A O 1
ATOM 2377 N N . SER A 1 296 ? 14.494 -5.468 -24.791 1.00 90.12 296 SER A N 1
ATOM 2378 C CA . SER A 1 296 ? 13.629 -6.638 -24.634 1.00 90.12 296 SER A CA 1
ATOM 2379 C C . SER A 1 296 ? 13.764 -7.253 -23.239 1.00 90.12 296 SER A C 1
ATOM 2381 O O . SER A 1 296 ? 12.764 -7.410 -22.532 1.00 90.12 296 SER A O 1
ATOM 2383 N N . GLU A 1 297 ? 14.995 -7.490 -22.778 1.00 91.81 297 GLU A N 1
ATOM 2384 C CA . GLU A 1 297 ? 15.270 -8.019 -21.437 1.00 91.81 297 GLU A CA 1
ATOM 2385 C C . GLU A 1 297 ? 14.744 -7.089 -20.339 1.00 91.81 297 GLU A C 1
ATOM 2387 O O . GLU A 1 297 ? 13.980 -7.515 -19.465 1.00 91.81 297 GLU A O 1
ATOM 2392 N N . TYR A 1 298 ? 15.063 -5.793 -20.418 1.00 90.38 298 TYR A N 1
ATOM 2393 C CA . TYR A 1 298 ? 14.554 -4.785 -19.486 1.00 90.38 298 TYR A CA 1
ATOM 2394 C C . TYR A 1 298 ? 13.021 -4.765 -19.421 1.00 90.38 298 TYR A C 1
ATOM 2396 O O . TYR A 1 298 ? 12.421 -4.688 -18.341 1.00 90.38 298 TYR A O 1
ATOM 2404 N N . PHE A 1 299 ? 12.372 -4.834 -20.585 1.00 91.00 299 PHE A N 1
ATOM 2405 C CA . PHE A 1 299 ? 10.922 -4.820 -20.712 1.00 91.00 299 PHE A CA 1
ATOM 2406 C C . PHE A 1 299 ? 10.277 -6.054 -20.069 1.00 91.00 299 PHE A C 1
ATOM 2408 O O . PHE A 1 299 ? 9.302 -5.914 -19.317 1.00 91.00 299 PHE A O 1
ATOM 2415 N N . VAL A 1 300 ? 10.821 -7.245 -20.332 1.00 92.50 300 VAL A N 1
ATOM 2416 C CA . VAL A 1 300 ? 10.326 -8.505 -19.764 1.00 92.50 300 VAL A CA 1
ATOM 2417 C C . VAL A 1 300 ? 10.528 -8.522 -18.249 1.00 92.50 300 VAL A C 1
ATOM 2419 O O . VAL A 1 300 ? 9.566 -8.777 -17.523 1.00 92.50 300 VAL A O 1
ATOM 2422 N N . ILE A 1 301 ? 11.714 -8.149 -17.752 1.00 93.56 301 ILE A N 1
ATOM 2423 C CA . ILE A 1 301 ? 12.014 -8.079 -16.311 1.00 93.56 301 ILE A CA 1
ATOM 2424 C C . ILE A 1 301 ? 11.027 -7.149 -15.593 1.00 93.56 301 ILE A C 1
ATOM 2426 O O . ILE A 1 301 ? 10.422 -7.533 -14.591 1.00 93.56 301 ILE A O 1
ATOM 2430 N N . GLY A 1 302 ? 10.808 -5.935 -16.110 1.00 91.94 302 GLY A N 1
ATOM 2431 C CA . GLY A 1 302 ? 9.886 -4.977 -15.492 1.00 91.94 302 GLY A CA 1
ATOM 2432 C C . GLY A 1 302 ? 8.429 -5.457 -15.470 1.00 91.94 302 GLY A C 1
ATOM 2433 O O . GLY A 1 302 ? 7.684 -5.177 -14.524 1.00 91.94 302 GLY A O 1
ATOM 2434 N N . THR A 1 303 ? 8.022 -6.202 -16.497 1.00 93.38 303 THR A N 1
ATOM 2435 C CA . THR A 1 303 ? 6.679 -6.785 -16.607 1.00 93.38 303 THR A CA 1
ATOM 2436 C C . THR A 1 303 ? 6.494 -7.941 -15.626 1.00 93.38 303 THR A C 1
ATOM 2438 O O . THR A 1 303 ? 5.539 -7.935 -14.853 1.00 93.38 303 THR A O 1
ATOM 2441 N N . MET A 1 304 ? 7.448 -8.872 -15.563 1.00 94.81 304 MET A N 1
ATOM 2442 C CA . MET A 1 304 ? 7.403 -9.999 -14.626 1.00 94.81 304 MET A CA 1
ATOM 2443 C C . MET A 1 304 ? 7.434 -9.535 -13.170 1.00 94.81 304 MET A C 1
ATOM 2445 O O . MET A 1 304 ? 6.634 -9.999 -12.360 1.00 94.81 304 MET A O 1
ATOM 2449 N N . LEU A 1 305 ? 8.270 -8.543 -12.842 1.00 94.44 305 LEU A N 1
ATOM 2450 C CA . LEU A 1 305 ? 8.260 -7.923 -11.515 1.00 94.44 305 LEU A CA 1
ATOM 2451 C C . LEU A 1 305 ? 6.892 -7.316 -11.177 1.00 94.44 305 LEU A C 1
ATOM 2453 O O . LEU A 1 305 ? 6.431 -7.456 -10.048 1.00 94.44 305 LEU A O 1
ATOM 2457 N N . SER A 1 306 ? 6.221 -6.673 -12.139 1.00 95.06 306 SER A N 1
ATOM 2458 C CA . SER A 1 306 ? 4.885 -6.100 -11.918 1.00 95.06 306 SER A CA 1
ATOM 2459 C C . SER A 1 306 ? 3.849 -7.176 -11.592 1.00 95.06 306 SER A C 1
ATOM 2461 O O . SER A 1 306 ? 3.070 -6.992 -10.656 1.00 95.06 306 SER A O 1
ATOM 2463 N N . VAL A 1 307 ? 3.869 -8.305 -12.305 1.00 96.06 307 VAL A N 1
ATOM 2464 C CA . VAL A 1 307 ? 2.980 -9.448 -12.040 1.00 96.06 307 VAL A CA 1
ATOM 2465 C C . VAL A 1 307 ? 3.263 -10.046 -10.661 1.00 96.06 307 VAL A C 1
ATOM 2467 O O . VAL A 1 307 ? 2.343 -10.154 -9.854 1.00 96.06 307 VAL A O 1
ATOM 2470 N N . VAL A 1 308 ? 4.528 -10.357 -10.350 1.00 96.25 308 VAL A N 1
ATOM 2471 C CA . VAL A 1 308 ? 4.926 -10.972 -9.069 1.00 96.25 308 VAL A CA 1
ATOM 2472 C C . VAL A 1 308 ? 4.565 -10.080 -7.882 1.00 96.25 308 VAL A C 1
ATOM 2474 O O . VAL A 1 308 ? 3.956 -10.549 -6.925 1.00 96.25 308 VAL A O 1
ATOM 2477 N N . ILE A 1 309 ? 4.885 -8.784 -7.943 1.00 95.44 309 ILE A N 1
ATOM 2478 C CA . ILE A 1 309 ? 4.555 -7.841 -6.863 1.00 95.44 309 ILE A CA 1
ATOM 2479 C C . ILE A 1 309 ? 3.040 -7.744 -6.679 1.00 95.44 309 ILE A C 1
ATOM 2481 O O . ILE A 1 309 ? 2.562 -7.732 -5.546 1.00 95.44 309 ILE A O 1
ATOM 2485 N N . THR A 1 310 ? 2.279 -7.695 -7.775 1.00 97.56 310 THR A N 1
ATOM 2486 C CA . THR A 1 310 ? 0.815 -7.616 -7.693 1.00 97.56 310 THR A CA 1
ATOM 2487 C C . THR A 1 310 ? 0.217 -8.888 -7.113 1.00 97.56 310 THR A C 1
ATOM 2489 O O . THR A 1 310 ? -0.681 -8.804 -6.282 1.00 97.56 310 THR A O 1
ATOM 2492 N N . PHE A 1 311 ? 0.754 -10.052 -7.476 1.00 96.38 311 PHE A N 1
ATOM 2493 C CA . PHE A 1 311 ? 0.333 -11.332 -6.920 1.00 96.38 311 PHE A CA 1
ATOM 2494 C C . PHE A 1 311 ? 0.617 -11.430 -5.414 1.00 96.38 311 PHE A C 1
ATOM 2496 O O . PHE A 1 311 ? -0.281 -11.753 -4.643 1.00 96.38 311 PHE A O 1
ATOM 2503 N N . VAL A 1 312 ? 1.821 -11.063 -4.964 1.00 94.75 312 VAL A N 1
ATOM 2504 C CA . VAL A 1 312 ? 2.160 -11.041 -3.528 1.00 94.75 312 VAL A CA 1
ATOM 2505 C C . VAL A 1 312 ? 1.239 -10.094 -2.752 1.00 94.75 312 VAL A C 1
ATOM 2507 O O . VAL A 1 312 ? 0.765 -10.435 -1.670 1.00 94.75 312 VAL A O 1
ATOM 2510 N N . LEU A 1 313 ? 0.941 -8.915 -3.304 1.00 95.06 313 LEU A N 1
ATOM 2511 C CA . LEU A 1 313 ? 0.038 -7.955 -2.663 1.00 95.06 313 LEU A CA 1
ATOM 2512 C C . LEU A 1 313 ? -1.429 -8.398 -2.697 1.00 95.06 313 LEU A C 1
ATOM 2514 O O . LEU A 1 313 ? -2.177 -8.056 -1.785 1.00 95.06 313 LEU A O 1
ATOM 2518 N N . TYR A 1 314 ? -1.831 -9.189 -3.691 1.00 96.00 314 TYR A N 1
ATOM 2519 C CA . TYR A 1 314 ? -3.124 -9.865 -3.704 1.00 96.00 314 TYR A CA 1
ATOM 2520 C C . TYR A 1 314 ? -3.217 -10.936 -2.606 1.00 96.00 314 TYR A C 1
ATOM 2522 O O . TYR A 1 314 ? -4.206 -10.962 -1.881 1.00 96.00 314 TYR A O 1
ATOM 2530 N N . LEU A 1 315 ? -2.182 -11.759 -2.402 1.00 93.81 315 LEU A N 1
ATOM 2531 C CA . LEU A 1 315 ? -2.158 -12.716 -1.285 1.00 93.81 315 LEU A CA 1
ATOM 2532 C C . LEU A 1 315 ? -2.231 -12.000 0.070 1.00 93.81 315 LEU A C 1
ATOM 2534 O O . LEU A 1 315 ? -2.967 -12.418 0.962 1.00 93.81 315 LEU A O 1
ATOM 2538 N N . MET A 1 316 ? -1.518 -10.879 0.209 1.00 92.12 316 MET A N 1
ATOM 2539 C CA . MET A 1 316 ? -1.613 -10.026 1.394 1.00 92.12 316 MET A CA 1
ATOM 2540 C C . MET A 1 316 ? -3.032 -9.469 1.576 1.00 92.12 316 MET A C 1
ATOM 2542 O O . MET A 1 316 ? -3.539 -9.469 2.693 1.00 92.12 316 MET A O 1
ATOM 2546 N N . LEU A 1 317 ? -3.690 -9.022 0.499 1.00 94.38 317 LEU A N 1
ATOM 2547 C CA . LEU A 1 317 ? -5.086 -8.582 0.540 1.00 94.38 317 LEU A CA 1
ATOM 2548 C C . LEU A 1 317 ? -6.007 -9.703 1.030 1.00 94.38 317 LEU A C 1
ATOM 2550 O O . LEU A 1 317 ? -6.821 -9.471 1.916 1.00 94.38 317 LEU A O 1
ATOM 2554 N N . HIS A 1 318 ? -5.858 -10.909 0.485 1.00 92.00 318 HIS A N 1
ATOM 2555 C CA . HIS A 1 318 ? -6.657 -12.073 0.864 1.00 92.00 318 HIS A CA 1
ATOM 2556 C C . HIS A 1 318 ? -6.513 -12.385 2.361 1.00 92.00 318 HIS A C 1
ATOM 2558 O O . HIS A 1 318 ? -7.513 -12.521 3.065 1.00 92.00 318 HIS A O 1
ATOM 2564 N N . ALA A 1 319 ? -5.274 -12.367 2.868 1.00 88.62 319 ALA A N 1
ATOM 2565 C CA . ALA A 1 319 ? -4.981 -12.535 4.290 1.00 88.62 319 ALA A CA 1
ATOM 2566 C C . ALA A 1 319 ? -5.592 -11.418 5.161 1.00 88.62 319 ALA A C 1
ATOM 2568 O O . ALA A 1 319 ? -6.143 -11.700 6.221 1.00 88.62 319 ALA A O 1
ATOM 2569 N N . LEU A 1 320 ? -5.545 -10.155 4.716 1.00 88.25 320 LEU A N 1
ATOM 2570 C CA . LEU A 1 320 ? -6.151 -9.019 5.430 1.00 88.25 320 LEU A CA 1
ATOM 2571 C C . LEU A 1 320 ? -7.684 -9.087 5.488 1.00 88.25 320 LEU A C 1
ATOM 2573 O O . LEU A 1 320 ? -8.286 -8.569 6.430 1.00 88.25 320 LEU A O 1
ATOM 2577 N N . LEU A 1 321 ? -8.312 -9.703 4.486 1.00 89.88 321 LEU A N 1
ATOM 2578 C CA . LEU A 1 321 ? -9.761 -9.888 4.422 1.00 89.88 321 LEU A CA 1
ATOM 2579 C C . LEU A 1 321 ? -10.244 -11.141 5.168 1.00 89.88 321 LEU A C 1
ATOM 2581 O O . LEU A 1 321 ? -11.452 -11.322 5.294 1.00 89.88 321 LEU A O 1
ATOM 2585 N N . GLY A 1 322 ? -9.337 -11.990 5.667 1.00 83.19 322 GLY A N 1
ATOM 2586 C CA . GLY A 1 322 ? -9.697 -13.232 6.358 1.00 83.19 322 GLY A CA 1
ATOM 2587 C C . GLY A 1 322 ? -10.409 -14.246 5.457 1.00 83.19 322 GLY A C 1
ATOM 2588 O O . GLY A 1 322 ? -11.178 -15.071 5.945 1.00 83.19 322 GLY A O 1
ATOM 2589 N N . LEU A 1 323 ? -10.192 -14.156 4.144 1.00 74.12 323 LEU A N 1
ATOM 2590 C CA . LEU A 1 323 ? -10.684 -15.137 3.187 1.00 74.12 323 LEU A CA 1
ATOM 2591 C C . LEU A 1 323 ? -9.726 -16.341 3.261 1.00 74.12 323 LEU A C 1
ATOM 2593 O O . LEU A 1 323 ? -8.517 -16.164 3.094 1.00 74.12 323 LEU A O 1
ATOM 2597 N N . ASN A 1 324 ? -10.240 -17.530 3.587 1.00 50.34 324 ASN A N 1
ATOM 2598 C CA . ASN A 1 324 ? -9.478 -18.788 3.605 1.00 50.34 324 ASN A CA 1
ATOM 2599 C C . ASN A 1 324 ? -9.664 -19.551 2.300 1.00 50.34 324 ASN A C 1
ATOM 2601 O O . ASN A 1 324 ? -10.831 -19.641 1.854 1.00 50.34 324 ASN A O 1
#

Radius of gyration: 28.46 Å; Cα contacts (8 Å, |Δi|>4): 204; chains: 1; bounding box: 88×40×81 Å

Foldseek 3Di:
DLLLLLQLVLCLQFPQDPDNLCCLDPNDPVNLVSSLVSSLVSLVVSLVVCCVLQVPDDNVVSVCSNPVSSVLSVCLSVPVLVVLVVVLVVVLVVDVVSVVVCVVCVSPVSSVVSSVVSSVVSVVVVVVVVVVVVVVVVVVVVVVVVVVVVVVVVPPDDDDPVVVVVVVVVVVVVVVVVVVVVVVVVVSVVSVLVSLLVSLVVSLLSCLARVLVVVLCVVLVVLPPVVVVVVVCVVDPDPDPDDPDPDVCPVSVLLSVLLVQLLVCVVVVHCVSNVVSVVVLCVVCVVVLVPPVSVVVSSVSSSVSSNVSSVVSSVVSCVSSVPD